Protein AF-A0A7V3WEP7-F1 (afdb_monomer)

Foldseek 3Di:
DDKDWDADQFQRFGFWIDDPNRTFFDGTDCQKAWPKPPDHDDDSVQKGWDDWDDDPQKTWTWIDHVQKIKIWIWGDDPQKIKIWIKIWGADQDKMKTQKMKGKHHFTDPDQDQQKFKWQVLAVPTDTHTNVNFDAFDKDKRDDFPLPLQLKMKIDDQVQQKMKMKGFQDPADDKIWIWGTHNRGIMTMIMGGDTDMHHRGRMDINGMMMIGMFHHHPVSVVVVSVVVSVVSVSDPPPPPPPVCVPPPPPPPDPPD

Mean predicted aligned error: 6.9 Å

Radius of gyration: 18.25 Å; Cα contacts (8 Å, |Δi|>4): 627; chains: 1; bounding box: 40×48×46 Å

Solvent-accessible surface area (backbone atoms only — not comparable to full-atom values): 13627 Å² total; per-residue (Å²): 97,59,67,47,82,37,58,40,89,64,35,47,44,57,33,36,38,31,47,71,88,39,66,33,30,79,36,62,49,61,40,63,48,47,51,37,35,89,62,68,56,76,57,69,86,58,33,33,43,73,46,78,50,77,57,94,54,34,39,38,37,31,30,38,38,90,47,39,36,38,38,40,39,36,40,52,54,66,48,31,38,42,36,35,40,38,42,33,35,60,36,87,67,64,37,34,36,56,23,40,35,41,36,44,31,28,34,25,79,64,93,53,46,78,22,29,34,41,42,77,60,25,82,78,72,61,81,48,37,55,72,69,57,50,62,78,42,69,49,60,52,66,73,81,54,77,61,72,58,57,35,30,36,37,41,19,76,89,74,24,33,30,45,38,36,33,50,36,79,85,64,91,34,56,43,39,26,42,34,28,34,89,79,32,34,23,50,34,43,33,33,62,44,87,44,76,34,42,56,72,27,70,45,75,80,42,38,43,37,35,40,52,45,79,39,49,70,71,52,47,56,64,46,48,57,60,50,38,65,71,28,62,62,63,80,62,94,80,57,56,70,86,49,75,81,51,76,78,70,76,86,58,99,76,126

pLDDT: mean 85.29, std 17.16, range [28.02, 98.31]

Sequence (255 aa):
MNITLHFNPQTGAWNGLTAGGYPLAVAPTGEVWANASPQAFPQSNEWRLLSVERRGNITRVTRQAGNWWTQQTFAVDGSRIRRDVLLRWNGNEPVRIAGVLLRTPVLRVSDNPEDYYLIPGEFPIVRHRFGRLKAGRVLQETGWTRGEYGIALVHSPQRKLSVVAGYVFRMDQARVGVEEAQNGVVLRHGFETLLKLQKGGEVTVGTQVIEIISGDEERLCDALARFSDTLDNGPPADLPERLKGGSLYELHPWG

Nearest PDB structures (foldseek):
  9ay8-assembly3_C  TM=7.280E-01  e=1.724E-09  Flavonifractor plautii
  9ayu-assembly5_E  TM=7.283E-01  e=9.756E-09  Flavonifractor plautii
  5nok-assembly1_A  TM=5.314E-01  e=1.463E-05  Bacteroides cellulosilyticus DSM 14838
  5nok-assembly2_B  TM=4.948E-01  e=3.480E-05  Bacteroides cellulosilyticus DSM 14838
  4bum-assembly1_X-2  TM=2.111E-01  e=8.490E+00  Danio rerio

Structure (mmCIF, N/CA/C/O backbone):
data_AF-A0A7V3WEP7-F1
#
_entry.id   AF-A0A7V3WEP7-F1
#
loop_
_atom_site.group_PDB
_atom_site.id
_atom_site.type_symbol
_atom_site.label_atom_id
_atom_site.label_alt_id
_atom_site.label_comp_id
_atom_site.label_asym_id
_atom_site.label_entity_id
_atom_site.label_seq_id
_atom_site.pdbx_PDB_ins_code
_atom_site.Cartn_x
_atom_site.Cartn_y
_atom_site.Cartn_z
_atom_site.occupancy
_atom_site.B_iso_or_equiv
_atom_site.auth_seq_id
_atom_site.auth_comp_id
_atom_site.auth_asym_id
_atom_site.auth_atom_id
_atom_site.pdbx_PDB_model_num
ATOM 1 N N . MET A 1 1 ? -18.821 -4.578 4.222 1.00 83.19 1 MET A N 1
ATOM 2 C CA . MET A 1 1 ? -18.356 -3.189 4.435 1.00 83.19 1 MET A CA 1
ATOM 3 C C . MET A 1 1 ? -17.887 -2.645 3.098 1.00 83.19 1 MET A C 1
ATOM 5 O O . MET A 1 1 ? -17.178 -3.360 2.410 1.00 83.19 1 MET A O 1
ATOM 9 N N . ASN A 1 2 ? -18.293 -1.432 2.718 1.00 88.44 2 ASN A N 1
ATOM 10 C CA . ASN A 1 2 ? -17.918 -0.863 1.420 1.00 88.44 2 ASN A CA 1
ATOM 11 C C . ASN A 1 2 ? -16.553 -0.182 1.506 1.00 88.44 2 ASN A C 1
ATOM 13 O O . ASN A 1 2 ? -16.337 0.619 2.418 1.00 88.44 2 ASN A O 1
ATOM 17 N N . ILE A 1 3 ? -15.675 -0.485 0.550 1.00 94.75 3 ILE A N 1
ATOM 18 C CA . ILE A 1 3 ? -14.351 0.119 0.393 1.00 94.75 3 ILE A CA 1
ATOM 19 C C . ILE A 1 3 ? -14.350 1.028 -0.832 1.00 94.75 3 ILE A C 1
ATOM 21 O O . ILE A 1 3 ? -14.899 0.694 -1.880 1.00 94.75 3 ILE A O 1
ATOM 25 N N . THR A 1 4 ? -13.700 2.179 -0.719 1.00 94.81 4 THR A N 1
ATOM 26 C CA . THR A 1 4 ? -13.459 3.090 -1.837 1.00 94.81 4 THR A CA 1
ATOM 27 C C . THR A 1 4 ? -12.006 3.539 -1.827 1.00 94.81 4 THR A C 1
ATOM 29 O O . THR A 1 4 ? -11.490 3.989 -0.805 1.00 94.81 4 THR A O 1
ATOM 32 N N . LEU A 1 5 ? -11.349 3.402 -2.979 1.00 95.81 5 LEU A N 1
ATOM 33 C CA . LEU A 1 5 ? -9.975 3.839 -3.208 1.00 95.81 5 LEU A CA 1
ATOM 34 C C . LEU A 1 5 ? -9.984 5.162 -3.968 1.00 95.81 5 LEU A C 1
ATOM 36 O O . LEU A 1 5 ? -10.705 5.308 -4.959 1.00 95.81 5 LEU A O 1
ATOM 40 N N . HIS A 1 6 ? -9.151 6.099 -3.527 1.00 94.81 6 HIS A N 1
ATOM 41 C CA . HIS A 1 6 ? -9.003 7.407 -4.160 1.00 94.81 6 HIS A CA 1
ATOM 42 C C . HIS A 1 6 ? -7.616 7.541 -4.772 1.00 94.81 6 HIS A C 1
ATOM 44 O O . HIS A 1 6 ? -6.621 7.100 -4.192 1.00 94.81 6 HIS A O 1
ATOM 50 N N . PHE A 1 7 ? -7.570 8.148 -5.954 1.00 94.81 7 PHE A N 1
ATOM 51 C CA . PHE A 1 7 ? -6.345 8.342 -6.713 1.00 94.81 7 PHE A CA 1
ATOM 52 C C . PHE A 1 7 ? -6.199 9.810 -7.077 1.00 94.81 7 PHE A C 1
ATOM 54 O O . PHE A 1 7 ? -7.174 10.467 -7.449 1.00 94.81 7 PHE A O 1
ATOM 61 N N . ASN A 1 8 ? -4.975 10.320 -6.997 1.00 93.62 8 ASN A N 1
ATOM 62 C CA . ASN A 1 8 ? -4.661 11.663 -7.448 1.00 93.62 8 ASN A CA 1
ATOM 63 C C . ASN A 1 8 ? -4.946 11.778 -8.965 1.00 93.62 8 ASN A C 1
ATOM 65 O O . ASN A 1 8 ? -4.428 10.964 -9.733 1.00 93.62 8 ASN A O 1
ATOM 69 N N . PRO A 1 9 ? -5.737 12.764 -9.423 1.00 93.62 9 PRO A N 1
ATOM 70 C CA . PRO A 1 9 ? -6.144 12.849 -10.825 1.00 93.62 9 PRO A CA 1
ATOM 71 C C . PRO A 1 9 ? -5.023 13.298 -11.776 1.00 93.62 9 PRO A C 1
ATOM 73 O O . PRO A 1 9 ? -5.162 13.135 -12.983 1.00 93.62 9 PRO A O 1
ATOM 76 N N . GLN A 1 10 ? -3.917 13.849 -11.268 1.00 93.38 10 GLN A N 1
ATOM 77 C CA . GLN A 1 10 ? -2.769 14.267 -12.076 1.00 93.38 10 GLN A CA 1
ATOM 78 C C . GLN A 1 10 ? -1.689 13.182 -12.158 1.00 93.38 10 GLN A C 1
ATOM 80 O O . GLN A 1 10 ? -1.168 12.895 -13.235 1.00 93.38 10 GLN A O 1
ATOM 85 N N . THR A 1 11 ? -1.348 12.575 -11.023 1.00 94.12 11 THR A N 1
ATOM 86 C CA . THR A 1 11 ? -0.235 11.623 -10.909 1.00 94.12 11 THR A CA 1
ATOM 87 C C . THR A 1 11 ? -0.698 10.174 -10.914 1.00 94.12 11 THR A C 1
ATOM 89 O O . THR A 1 11 ? 0.089 9.287 -11.215 1.00 94.12 11 THR A O 1
ATOM 92 N N . GLY A 1 12 ? -1.962 9.902 -10.578 1.00 93.19 12 GLY A N 1
ATOM 93 C CA . GLY A 1 12 ? -2.483 8.549 -10.394 1.00 93.19 12 GLY A CA 1
ATOM 94 C C . GLY A 1 12 ? -2.056 7.901 -9.080 1.00 93.19 12 GLY A C 1
ATOM 95 O O . GLY A 1 12 ? -2.299 6.714 -8.893 1.00 93.19 12 GLY A O 1
ATOM 96 N N . ALA A 1 13 ? -1.398 8.641 -8.183 1.00 93.25 13 ALA A N 1
ATOM 97 C CA . ALA A 1 13 ? -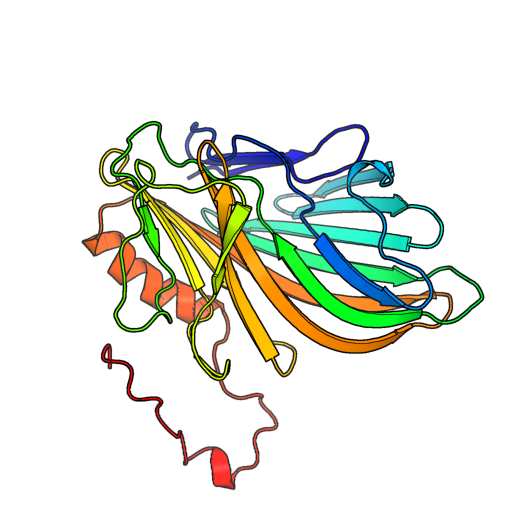0.989 8.117 -6.885 1.00 93.25 13 ALA A CA 1
ATOM 98 C C . ALA A 1 13 ? -2.203 7.675 -6.056 1.00 93.25 13 ALA A C 1
ATOM 100 O O . ALA A 1 13 ? -3.181 8.418 -5.952 1.00 93.25 13 ALA A O 1
ATOM 101 N N . TRP A 1 14 ? -2.135 6.494 -5.448 1.00 94.19 14 TRP A N 1
ATOM 102 C CA . TRP A 1 14 ? -3.099 6.045 -4.452 1.00 94.19 14 TRP A CA 1
ATOM 103 C C . TRP A 1 14 ? -2.966 6.923 -3.206 1.00 94.19 14 TRP A C 1
ATOM 105 O O . TRP A 1 14 ? -1.974 6.865 -2.483 1.00 94.19 14 TRP A O 1
ATOM 115 N N . ASN A 1 15 ? -3.960 7.778 -2.965 1.00 90.75 15 ASN A N 1
ATOM 116 C CA . ASN A 1 15 ? -3.886 8.813 -1.932 1.00 90.75 15 ASN A CA 1
ATOM 117 C C . ASN A 1 15 ? -5.024 8.758 -0.911 1.00 90.75 15 ASN A C 1
ATOM 119 O O . ASN A 1 15 ? -5.000 9.524 0.049 1.00 90.75 15 ASN A O 1
ATOM 123 N N . GLY A 1 16 ? -5.997 7.863 -1.089 1.00 92.12 16 GLY A N 1
ATOM 124 C CA . GLY A 1 16 ? -7.105 7.735 -0.156 1.00 92.12 16 GLY A CA 1
ATOM 125 C C . GLY A 1 16 ? -7.683 6.329 -0.073 1.00 92.12 16 GLY A C 1
ATOM 126 O O . GLY A 1 16 ? -7.687 5.561 -1.036 1.00 92.12 16 GLY A O 1
ATOM 127 N N . LEU A 1 17 ? -8.210 6.019 1.104 1.00 95.38 17 LEU A N 1
ATOM 128 C CA . LEU A 1 17 ? -8.926 4.799 1.435 1.00 95.38 17 LEU A CA 1
ATOM 129 C C . LEU A 1 17 ? -10.099 5.195 2.328 1.00 95.38 17 LEU A C 1
ATOM 131 O O . LEU A 1 17 ? -9.893 5.799 3.379 1.00 95.38 17 LEU A O 1
ATOM 135 N N . THR A 1 18 ? -11.312 4.856 1.914 1.00 94.94 18 THR A N 1
ATOM 136 C CA . THR A 1 18 ? -12.521 4.987 2.729 1.00 94.94 18 THR A CA 1
ATOM 137 C C . THR A 1 18 ? -13.097 3.599 2.954 1.00 94.94 18 THR A C 1
ATOM 139 O O . THR A 1 18 ? -13.230 2.841 1.995 1.00 94.94 18 THR A O 1
ATOM 142 N N . ALA A 1 19 ? -13.459 3.263 4.190 1.00 93.12 19 ALA A N 1
ATOM 143 C CA . ALA A 1 19 ? -14.134 2.007 4.501 1.00 93.12 19 ALA A CA 1
ATOM 144 C C . ALA A 1 19 ? -15.277 2.242 5.491 1.00 93.12 19 ALA A C 1
ATOM 146 O O . ALA A 1 19 ? -15.101 2.930 6.494 1.00 93.12 19 ALA A O 1
ATOM 147 N N . GLY A 1 20 ? -16.468 1.716 5.189 1.00 86.88 20 GLY A N 1
ATOM 148 C CA . GLY A 1 20 ? -17.639 1.873 6.065 1.00 86.88 20 GLY A CA 1
ATOM 149 C C . GLY A 1 20 ? -18.049 3.333 6.309 1.00 86.88 20 GLY A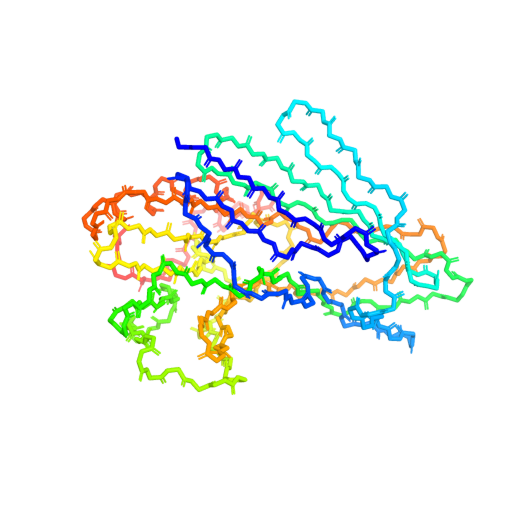 C 1
ATOM 150 O O . GLY A 1 20 ? -18.599 3.638 7.357 1.00 86.88 20 GLY A O 1
ATOM 151 N N . GLY A 1 21 ? -17.749 4.237 5.367 1.00 86.94 21 GLY A N 1
ATOM 152 C CA . GLY A 1 21 ? -17.996 5.680 5.499 1.00 86.94 21 GLY A CA 1
ATOM 153 C C . GLY A 1 21 ? -16.873 6.471 6.181 1.00 86.94 21 GLY A C 1
ATOM 154 O O . GLY A 1 21 ? -16.931 7.696 6.201 1.00 86.94 21 GLY A O 1
ATOM 155 N N . TYR A 1 22 ? -15.825 5.810 6.681 1.00 88.38 22 TYR A N 1
ATOM 156 C CA . TYR A 1 22 ? -14.711 6.470 7.362 1.00 88.38 22 TYR A CA 1
ATOM 157 C C . TYR A 1 22 ? -13.511 6.664 6.432 1.00 88.38 22 TYR A C 1
ATOM 159 O O . TYR A 1 22 ? -13.059 5.684 5.831 1.00 88.38 22 TYR A O 1
ATOM 167 N N . PRO A 1 23 ? -12.948 7.882 6.314 1.00 93.19 23 PRO A N 1
ATOM 168 C CA . PRO A 1 23 ? -11.644 8.064 5.693 1.00 93.19 23 PRO A CA 1
ATOM 169 C C . PRO A 1 23 ? -10.576 7.451 6.606 1.00 93.19 23 PRO A C 1
ATOM 171 O O . PRO A 1 23 ? -10.436 7.846 7.760 1.00 93.19 23 PRO A O 1
ATOM 174 N N . LEU A 1 24 ? -9.852 6.462 6.086 1.00 94.25 24 LEU A N 1
ATOM 175 C CA . LEU A 1 24 ? -8.782 5.752 6.788 1.00 94.25 24 LEU A CA 1
ATOM 176 C C . LEU A 1 24 ? -7.390 6.190 6.336 1.00 94.25 24 LEU A C 1
ATOM 178 O O . LEU A 1 24 ? -6.409 5.796 6.952 1.00 94.25 24 LEU A O 1
ATOM 182 N N . ALA A 1 25 ? -7.285 6.974 5.262 1.00 93.38 25 ALA A N 1
ATOM 183 C CA . ALA A 1 25 ? -6.029 7.526 4.769 1.00 93.38 25 ALA A CA 1
ATOM 184 C C . ALA A 1 25 ? -6.052 9.055 4.828 1.00 93.38 25 ALA A C 1
ATOM 186 O O . ALA A 1 25 ? -7.027 9.673 4.400 1.00 93.38 25 ALA A O 1
ATOM 187 N N . VAL A 1 26 ? -4.972 9.649 5.337 1.00 91.06 26 VAL A N 1
ATOM 188 C CA . VAL A 1 26 ? -4.881 11.094 5.620 1.00 91.06 26 VAL A CA 1
ATOM 189 C C . VAL A 1 26 ? -3.812 11.822 4.812 1.00 91.06 26 VAL A C 1
ATOM 191 O O . VAL A 1 26 ? -3.829 13.047 4.753 1.00 91.06 26 VAL A O 1
ATOM 194 N N . ALA A 1 27 ? -2.889 11.097 4.176 1.00 90.31 27 ALA A N 1
ATOM 195 C CA . ALA A 1 27 ? -1.889 11.684 3.290 1.00 90.31 27 ALA A CA 1
ATOM 196 C C . ALA A 1 27 ? -1.383 10.667 2.249 1.00 90.31 27 ALA A C 1
ATOM 198 O O . ALA A 1 27 ? -1.311 9.468 2.548 1.00 90.31 27 ALA A O 1
ATOM 199 N N . PRO A 1 28 ? -1.003 11.124 1.040 1.00 90.25 28 PRO A N 1
ATOM 200 C CA . PRO A 1 28 ? -0.361 10.277 0.038 1.00 90.25 28 PRO A CA 1
ATOM 201 C C . PRO A 1 28 ? 1.064 9.885 0.447 1.00 90.25 28 PRO A C 1
ATOM 203 O O . PRO A 1 28 ? 1.683 10.508 1.308 1.00 90.25 28 PRO A O 1
ATOM 206 N N . THR A 1 29 ? 1.611 8.876 -0.229 1.00 89.94 29 THR A N 1
ATOM 207 C CA . THR A 1 29 ? 3.014 8.456 -0.108 1.00 89.94 29 THR A CA 1
ATOM 208 C C . THR A 1 29 ? 3.597 8.162 -1.495 1.00 89.94 29 THR A C 1
ATOM 210 O O . THR A 1 29 ? 2.884 8.181 -2.497 1.00 89.94 29 THR A O 1
ATOM 213 N N . GLY A 1 30 ? 4.901 7.881 -1.582 1.00 89.44 30 GLY A N 1
ATOM 214 C CA . GLY A 1 30 ? 5.449 7.141 -2.722 1.00 89.44 30 GLY A CA 1
ATOM 215 C C . GLY A 1 30 ? 5.050 5.673 -2.615 1.00 89.44 30 GLY A C 1
ATOM 216 O O . GLY A 1 30 ? 5.805 4.869 -2.079 1.00 89.44 30 GLY A O 1
ATOM 217 N N . GLU A 1 31 ? 3.841 5.332 -3.064 1.00 90.94 31 GLU A N 1
ATOM 218 C CA . GLU A 1 31 ? 3.239 4.000 -2.867 1.00 90.94 31 GLU A CA 1
ATOM 219 C C . GLU A 1 31 ? 4.042 2.836 -3.469 1.00 90.94 31 GLU A C 1
ATOM 221 O O . GLU A 1 31 ? 3.867 1.685 -3.059 1.00 90.94 31 GLU A O 1
ATOM 226 N N . VAL A 1 32 ? 4.906 3.136 -4.439 1.00 92.81 32 VAL A N 1
ATOM 227 C CA . VAL A 1 32 ? 5.846 2.215 -5.071 1.00 92.81 32 VAL A CA 1
ATOM 228 C C . VAL A 1 32 ? 7.184 2.930 -5.188 1.00 92.81 32 VAL A C 1
ATOM 230 O O . VAL A 1 32 ? 7.244 4.048 -5.698 1.00 92.81 32 VAL A O 1
ATOM 233 N N . TRP A 1 33 ? 8.251 2.274 -4.754 1.00 93.75 33 TRP A N 1
ATOM 234 C CA . TRP A 1 33 ? 9.624 2.726 -4.953 1.00 93.75 33 TRP A CA 1
ATOM 235 C C . TRP A 1 33 ? 10.495 1.545 -5.361 1.00 93.75 33 TRP A C 1
ATOM 237 O O . TRP A 1 33 ? 10.304 0.455 -4.834 1.00 93.75 33 TRP A O 1
ATOM 247 N N . ALA A 1 34 ? 11.455 1.740 -6.261 1.00 92.25 34 ALA A N 1
ATOM 248 C CA . ALA A 1 34 ? 12.423 0.708 -6.615 1.00 92.25 34 ALA A CA 1
ATOM 249 C C . ALA A 1 34 ? 13.857 1.196 -6.386 1.00 92.25 34 ALA A C 1
ATOM 251 O O . ALA A 1 34 ? 14.200 2.329 -6.724 1.00 92.25 34 ALA A O 1
ATOM 252 N N . ASN A 1 35 ? 14.709 0.314 -5.866 1.00 92.81 35 ASN A N 1
ATOM 253 C CA . ASN A 1 35 ? 16.149 0.523 -5.835 1.00 92.81 35 ASN A CA 1
ATOM 254 C C . ASN A 1 35 ? 16.711 0.228 -7.229 1.00 92.81 35 ASN A C 1
ATOM 256 O O . ASN A 1 35 ? 17.047 -0.918 -7.534 1.00 92.81 35 ASN A O 1
ATOM 260 N N . ALA A 1 36 ? 16.731 1.242 -8.093 1.00 93.88 36 ALA A N 1
ATOM 261 C CA . ALA A 1 36 ? 17.117 1.101 -9.489 1.00 93.88 36 ALA A CA 1
ATOM 262 C C . ALA A 1 36 ? 18.449 1.793 -9.814 1.00 93.88 36 ALA A C 1
ATOM 264 O O . ALA A 1 36 ? 18.748 2.867 -9.292 1.00 93.88 36 ALA A O 1
ATOM 265 N N . SER A 1 37 ? 19.244 1.179 -10.694 1.00 93.75 37 SER A N 1
ATOM 266 C CA . SER A 1 37 ? 20.517 1.731 -11.178 1.00 93.75 37 SER A CA 1
ATOM 267 C C . SER A 1 37 ? 20.832 1.293 -12.619 1.00 93.75 37 SER A C 1
ATOM 269 O O . SER A 1 37 ? 20.428 0.201 -13.020 1.00 93.75 37 SER A O 1
ATOM 271 N N . PRO A 1 38 ? 21.572 2.092 -13.413 1.00 94.31 38 PRO A N 1
ATOM 272 C CA . PRO A 1 38 ? 22.112 3.412 -13.071 1.00 94.31 38 PRO A CA 1
ATOM 273 C C . PRO A 1 38 ? 21.063 4.534 -13.118 1.00 94.31 38 PRO A C 1
ATOM 275 O O . PRO A 1 38 ? 21.290 5.599 -12.554 1.00 94.31 38 PRO A O 1
ATOM 278 N N . GLN A 1 39 ? 19.906 4.306 -13.742 1.00 93.44 39 GLN A N 1
ATOM 279 C CA . GLN A 1 39 ? 18.797 5.257 -13.729 1.00 93.44 39 GLN A CA 1
ATOM 280 C C . GLN A 1 39 ? 17.968 5.087 -12.457 1.00 93.44 39 GLN A C 1
ATOM 282 O O . GLN A 1 39 ? 17.403 4.020 -12.212 1.00 93.44 39 GLN A O 1
ATOM 287 N N . ALA A 1 40 ? 17.886 6.159 -11.670 1.00 94.31 40 ALA A N 1
ATOM 288 C CA . ALA A 1 40 ? 17.092 6.193 -10.453 1.00 94.31 40 ALA A CA 1
ATOM 289 C C . ALA A 1 40 ? 15.600 5.973 -10.746 1.00 94.31 40 ALA A C 1
ATOM 291 O O . ALA A 1 40 ? 15.091 6.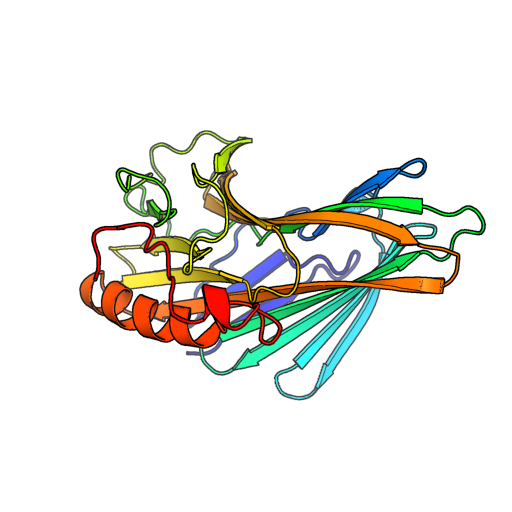292 -11.828 1.00 94.31 40 ALA A O 1
ATOM 292 N N . PHE A 1 41 ? 14.893 5.432 -9.756 1.00 96.19 41 PHE A N 1
ATOM 293 C CA . PHE A 1 41 ? 13.443 5.358 -9.816 1.00 96.19 41 PHE A CA 1
ATOM 294 C C . PHE A 1 41 ? 12.838 6.756 -9.580 1.00 96.19 41 PHE A C 1
ATOM 296 O O . PHE A 1 41 ? 13.327 7.466 -8.696 1.00 96.19 41 PHE A O 1
ATOM 303 N N . PRO A 1 42 ? 11.800 7.165 -10.332 1.00 96.06 42 PRO A N 1
ATOM 304 C CA . PRO A 1 42 ? 11.266 8.521 -10.262 1.00 96.06 42 PRO A CA 1
ATOM 305 C C . PRO A 1 42 ? 10.605 8.817 -8.915 1.00 96.06 42 PRO A C 1
ATOM 307 O O . PRO A 1 42 ? 9.922 7.962 -8.340 1.00 96.06 42 PRO A O 1
ATOM 310 N N . GLN A 1 43 ? 10.764 10.050 -8.442 1.00 92.44 43 GLN A N 1
ATOM 311 C CA . GLN A 1 43 ? 10.073 10.578 -7.270 1.00 92.44 43 GLN A CA 1
ATOM 312 C C . GLN A 1 43 ? 8.564 10.678 -7.520 1.00 92.44 43 GLN A C 1
ATOM 314 O O . GLN A 1 43 ? 8.095 10.761 -8.656 1.00 92.44 43 GLN A O 1
ATOM 319 N N . SER A 1 44 ? 7.771 10.705 -6.445 1.00 87.50 44 SER A N 1
ATOM 320 C CA . SER A 1 44 ? 6.301 10.667 -6.526 1.00 87.50 44 SER A CA 1
ATOM 321 C C . SER A 1 44 ? 5.683 11.771 -7.393 1.00 87.50 44 SER A C 1
ATOM 323 O O . SER A 1 44 ? 4.639 11.553 -8.004 1.00 87.50 44 SER A O 1
ATOM 325 N N . ASN A 1 45 ? 6.306 12.950 -7.451 1.00 89.12 45 ASN A N 1
ATOM 326 C CA . ASN A 1 45 ? 5.841 14.107 -8.220 1.00 89.12 45 ASN A CA 1
ATOM 327 C C . ASN A 1 45 ? 6.238 14.074 -9.707 1.00 89.12 45 ASN A C 1
ATOM 329 O O . ASN A 1 45 ? 5.731 14.885 -10.476 1.00 89.12 45 ASN A O 1
ATOM 333 N N . GLU A 1 46 ? 7.114 13.158 -10.121 1.00 95.31 46 GLU A N 1
ATOM 334 C CA . GLU A 1 46 ? 7.529 13.001 -11.522 1.00 95.31 46 GLU A CA 1
ATOM 335 C C . GLU A 1 46 ? 6.560 12.117 -12.322 1.00 95.31 46 GLU A C 1
ATOM 337 O O . GLU A 1 46 ? 6.575 12.110 -13.555 1.00 95.31 46 GLU A O 1
ATOM 342 N N . TRP A 1 47 ? 5.701 11.365 -11.629 1.00 96.75 47 TRP A N 1
ATOM 343 C CA . TRP A 1 47 ? 4.717 10.484 -12.245 1.00 96.75 47 TRP A CA 1
ATOM 344 C C . TRP A 1 47 ? 3.537 11.252 -12.821 1.00 96.75 47 TRP A C 1
ATOM 346 O O . TRP A 1 47 ? 2.890 12.052 -12.147 1.00 96.75 47 TR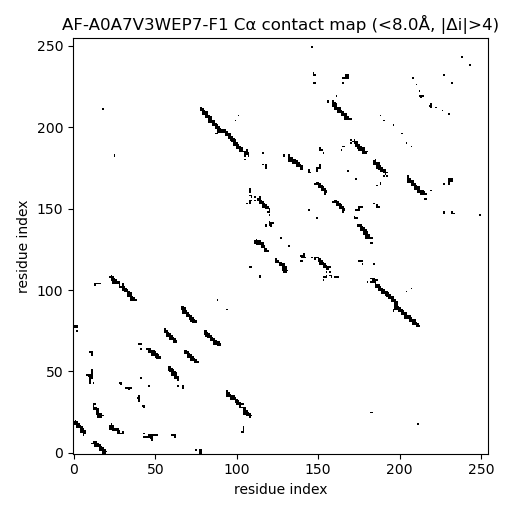P A O 1
ATOM 356 N N . ARG A 1 48 ? 3.192 10.911 -14.061 1.00 97.81 48 ARG A N 1
ATOM 357 C CA . ARG A 1 48 ? 1.982 11.360 -14.741 1.00 97.81 48 ARG A CA 1
ATOM 358 C C . ARG A 1 48 ? 0.997 10.207 -14.877 1.00 97.81 48 ARG A C 1
ATOM 360 O O . ARG A 1 48 ? 1.367 9.112 -15.309 1.00 97.81 48 ARG A O 1
ATOM 367 N N . LEU A 1 49 ? -0.268 10.478 -14.573 1.00 97.88 49 LEU A N 1
ATOM 368 C CA . LEU A 1 49 ? -1.366 9.563 -14.850 1.00 97.88 49 LEU A CA 1
ATOM 369 C C . LEU A 1 49 ? -1.562 9.409 -16.364 1.00 97.88 49 LEU A C 1
ATOM 371 O O . LEU A 1 49 ? -1.690 10.399 -17.085 1.00 97.88 49 LEU A O 1
ATOM 375 N N . LEU A 1 50 ? -1.627 8.163 -16.831 1.00 98.19 50 LEU A N 1
ATOM 376 C CA . LEU A 1 50 ? -2.016 7.827 -18.201 1.00 98.19 50 LEU A CA 1
ATOM 377 C C . LEU A 1 50 ? -3.477 7.374 -18.271 1.00 98.19 50 LEU A C 1
ATOM 379 O O . LEU A 1 50 ? -4.219 7.849 -19.125 1.00 98.19 50 LEU A O 1
ATOM 383 N N . SER A 1 51 ? -3.901 6.475 -17.376 1.00 98.06 51 SER A N 1
ATOM 384 C CA . SER A 1 51 ? -5.287 5.997 -17.335 1.00 98.06 51 SER A CA 1
ATOM 385 C C . SER A 1 51 ? -5.705 5.481 -15.959 1.00 98.06 51 SER A C 1
ATOM 387 O O . SER A 1 51 ? -4.892 4.957 -15.194 1.00 98.06 51 SER A O 1
ATOM 389 N N . VAL A 1 52 ? -7.004 5.613 -15.668 1.00 97.81 52 VAL A N 1
ATOM 390 C CA . VAL A 1 52 ? -7.699 4.90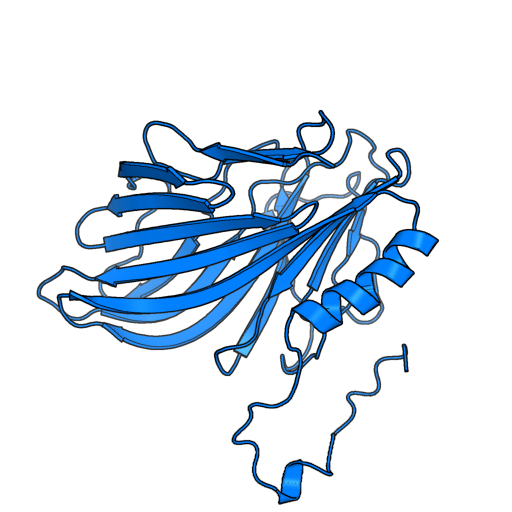0 -14.589 1.00 97.81 52 VAL A CA 1
ATOM 391 C C . VAL A 1 52 ? -8.853 4.133 -15.214 1.00 97.81 52 VAL A C 1
ATOM 393 O O . VAL A 1 52 ? -9.843 4.725 -15.641 1.00 97.81 52 VAL A O 1
ATOM 396 N N . GLU A 1 53 ? -8.738 2.815 -15.265 1.00 97.81 53 GLU A N 1
ATOM 397 C CA . GLU A 1 53 ? -9.772 1.938 -15.804 1.00 97.81 53 GLU A CA 1
ATOM 398 C C . GLU A 1 53 ? -10.487 1.235 -14.657 1.00 97.81 53 GLU A C 1
ATOM 400 O O . GLU A 1 53 ? -9.852 0.583 -13.829 1.00 97.81 53 GLU A O 1
ATOM 405 N N . ARG A 1 54 ? -11.816 1.346 -14.614 1.00 96.94 54 ARG A N 1
ATOM 406 C CA . ARG A 1 54 ? -12.653 0.688 -13.606 1.00 96.94 54 ARG A CA 1
ATOM 407 C C . ARG A 1 54 ? -13.562 -0.324 -14.288 1.00 96.94 54 ARG A C 1
ATOM 409 O O . ARG A 1 54 ? -14.302 0.036 -15.200 1.00 96.94 54 ARG A O 1
ATOM 416 N N . ARG A 1 55 ? -13.499 -1.585 -13.860 1.00 96.31 55 ARG A N 1
ATOM 417 C CA . ARG A 1 55 ? -14.364 -2.670 -14.343 1.00 96.31 55 ARG A CA 1
ATOM 418 C C . ARG A 1 55 ? -14.799 -3.527 -13.163 1.00 96.31 55 ARG A C 1
ATOM 420 O O . ARG A 1 55 ? -13.979 -4.234 -12.583 1.00 96.31 55 ARG A O 1
ATOM 427 N N . GLY A 1 56 ? -16.083 -3.455 -12.816 1.00 94.31 56 GLY A N 1
ATOM 428 C CA . GLY A 1 56 ? -16.612 -4.124 -11.629 1.00 94.31 56 GLY A CA 1
ATOM 429 C C . GLY A 1 56 ? -15.844 -3.695 -10.380 1.00 94.31 56 GLY A C 1
ATOM 430 O O . GLY A 1 56 ? -15.746 -2.507 -10.081 1.00 94.31 56 GLY A O 1
ATOM 431 N N . ASN A 1 57 ? -15.257 -4.665 -9.689 1.00 95.62 57 ASN A N 1
ATOM 432 C CA . ASN A 1 57 ? -14.474 -4.457 -8.479 1.00 95.62 57 ASN A CA 1
ATOM 433 C C . ASN A 1 57 ? -12.965 -4.246 -8.718 1.00 95.62 57 ASN A C 1
ATOM 435 O O . ASN A 1 57 ? -12.196 -4.150 -7.760 1.00 95.62 57 ASN A O 1
ATOM 439 N N . ILE A 1 58 ? -12.536 -4.178 -9.983 1.00 97.88 58 ILE A N 1
ATOM 440 C CA . ILE A 1 58 ? -11.139 -3.995 -10.373 1.00 97.88 58 ILE A CA 1
ATOM 441 C C . ILE A 1 58 ? -10.911 -2.556 -10.835 1.00 97.88 58 ILE A C 1
ATOM 443 O O . ILE A 1 58 ? -11.606 -2.046 -11.716 1.00 97.88 58 ILE A O 1
ATOM 447 N N . THR A 1 59 ? -9.886 -1.915 -10.278 1.00 98.31 59 THR A N 1
ATOM 448 C CA . THR A 1 59 ? -9.352 -0.633 -10.743 1.00 98.31 59 THR A CA 1
ATOM 449 C C . THR A 1 59 ? -7.910 -0.812 -11.200 1.00 98.31 59 THR A C 1
ATOM 451 O O . THR A 1 59 ? -7.075 -1.304 -10.448 1.00 98.31 59 THR A O 1
ATOM 454 N N . ARG A 1 60 ? -7.599 -0.392 -12.426 1.00 98.31 60 ARG A N 1
ATOM 455 C CA . ARG A 1 60 ? -6.238 -0.361 -12.971 1.00 98.31 60 ARG A CA 1
ATOM 456 C C . ARG A 1 60 ? -5.791 1.077 -13.121 1.00 98.31 60 ARG A C 1
ATOM 458 O O . ARG A 1 60 ? -6.495 1.874 -13.735 1.00 98.31 60 ARG A O 1
ATOM 465 N N . VAL A 1 61 ? -4.626 1.393 -12.573 1.00 97.94 61 VAL A N 1
ATOM 466 C CA . VAL A 1 61 ? -4.037 2.729 -12.634 1.00 97.94 61 VAL A CA 1
ATOM 467 C C . VAL A 1 61 ? -2.696 2.644 -13.329 1.00 97.94 61 VAL A C 1
ATOM 469 O O . VAL A 1 61 ? -1.780 1.981 -12.842 1.00 97.94 61 VAL A O 1
ATOM 472 N N . THR A 1 62 ? -2.593 3.329 -14.460 1.00 98.31 62 THR A N 1
ATOM 473 C CA . THR A 1 62 ? -1.412 3.319 -15.316 1.00 98.31 62 THR A CA 1
ATOM 474 C C . THR A 1 62 ? -0.724 4.670 -15.257 1.00 98.31 62 THR A C 1
ATOM 476 O O . THR A 1 62 ? -1.370 5.706 -15.434 1.00 98.31 62 THR A O 1
ATOM 479 N N . ARG A 1 63 ? 0.590 4.673 -15.031 1.00 97.62 63 ARG A N 1
ATOM 480 C CA . ARG A 1 63 ? 1.394 5.892 -14.897 1.00 97.62 63 ARG A CA 1
ATOM 481 C C . ARG A 1 63 ? 2.708 5.787 -15.653 1.00 97.62 63 ARG A C 1
ATOM 483 O O . ARG A 1 63 ? 3.208 4.689 -15.902 1.00 97.62 63 ARG A O 1
ATOM 490 N N . GLN A 1 64 ? 3.288 6.941 -15.955 1.00 98.06 64 GLN A N 1
ATOM 491 C CA . GLN A 1 64 ? 4.595 7.044 -16.592 1.00 98.06 64 GLN A CA 1
ATOM 492 C C . GLN A 1 64 ? 5.415 8.197 -16.010 1.00 98.06 64 GLN A C 1
ATOM 494 O O . GLN A 1 64 ? 4.869 9.253 -15.697 1.00 98.06 64 GLN A O 1
ATOM 499 N N . ALA A 1 65 ? 6.725 7.988 -15.906 1.00 97.81 65 ALA A N 1
ATOM 500 C CA . ALA A 1 65 ? 7.720 8.997 -15.562 1.00 97.81 65 ALA A CA 1
ATOM 501 C C . ALA A 1 65 ? 9.008 8.709 -16.349 1.00 97.81 65 ALA A C 1
ATOM 503 O O . ALA A 1 65 ? 9.698 7.715 -16.112 1.00 97.81 65 ALA A O 1
ATOM 504 N N . GLY A 1 66 ? 9.303 9.543 -17.350 1.00 96.56 66 GLY A N 1
ATOM 505 C CA . GLY A 1 66 ? 10.383 9.287 -18.303 1.00 96.56 66 GLY A CA 1
ATOM 506 C C . GLY A 1 66 ? 10.238 7.918 -18.983 1.00 96.56 66 GLY A C 1
ATOM 507 O O . GLY A 1 66 ? 9.215 7.620 -19.606 1.00 96.56 66 GLY A O 1
ATOM 508 N N . ASN A 1 67 ? 11.267 7.084 -18.834 1.00 97.88 67 ASN A N 1
ATOM 509 C CA . ASN A 1 67 ? 11.325 5.721 -19.372 1.00 97.88 67 ASN A CA 1
ATOM 510 C C . ASN A 1 67 ? 10.642 4.673 -18.480 1.00 97.88 67 ASN A C 1
ATOM 512 O O . ASN A 1 67 ? 10.515 3.519 -18.888 1.00 97.88 67 ASN A O 1
ATOM 516 N N . TRP A 1 68 ? 10.212 5.048 -17.276 1.00 97.94 68 TRP A N 1
ATOM 517 C CA . TRP A 1 68 ? 9.502 4.152 -16.379 1.00 97.94 68 TRP A CA 1
ATOM 518 C C . TRP A 1 68 ? 8.011 4.175 -16.651 1.00 97.94 68 TRP A C 1
ATOM 520 O O . TRP A 1 68 ? 7.389 5.233 -16.761 1.00 97.94 68 TRP A O 1
ATOM 530 N N . TRP A 1 69 ? 7.427 2.988 -16.688 1.00 97.81 69 TRP A N 1
ATOM 531 C CA . TRP A 1 69 ? 5.993 2.786 -16.743 1.00 97.81 69 TRP A CA 1
ATOM 532 C C . TRP A 1 69 ? 5.578 1.866 -15.597 1.00 97.81 69 TRP A C 1
ATOM 534 O O . TRP A 1 69 ? 6.295 0.926 -15.251 1.00 97.81 69 TRP A O 1
ATOM 544 N N . THR A 1 70 ? 4.425 2.135 -14.995 1.00 96.62 70 THR A N 1
ATOM 545 C CA . THR A 1 70 ? 3.863 1.277 -13.950 1.00 96.62 70 THR A CA 1
ATOM 546 C C . THR A 1 70 ? 2.366 1.116 -14.127 1.00 96.62 70 THR A C 1
ATOM 548 O O . THR A 1 70 ? 1.665 2.067 -14.482 1.00 96.62 70 THR A O 1
ATOM 551 N N . GLN A 1 71 ? 1.882 -0.083 -13.825 1.00 97.31 71 GLN A N 1
ATOM 552 C CA . GLN A 1 71 ? 0.469 -0.369 -13.667 1.00 97.31 71 GLN A CA 1
ATOM 553 C C . GLN A 1 71 ? 0.238 -0.987 -12.298 1.00 97.31 71 GLN A C 1
ATOM 555 O O . GLN A 1 71 ? 0.845 -1.997 -11.942 1.00 97.31 71 GLN A O 1
ATOM 560 N N . GLN A 1 72 ? -0.671 -0.379 -11.546 1.00 96.75 72 GLN A N 1
ATOM 561 C CA . GLN A 1 72 ? -1.188 -0.946 -10.311 1.00 96.75 72 GLN A CA 1
ATOM 562 C C . GLN A 1 72 ? -2.598 -1.459 -10.565 1.00 96.75 72 GLN A C 1
ATOM 564 O O . GLN A 1 72 ? -3.443 -0.728 -11.085 1.00 96.75 72 GLN A O 1
ATOM 569 N N . THR A 1 73 ? -2.849 -2.710 -10.203 1.00 97.50 73 THR A N 1
ATOM 570 C CA . THR A 1 73 ? -4.179 -3.314 -10.265 1.00 97.50 73 THR A CA 1
ATOM 571 C C . THR A 1 73 ? -4.684 -3.512 -8.849 1.00 97.50 73 THR A C 1
ATOM 573 O O . THR A 1 73 ? -4.030 -4.172 -8.052 1.00 97.50 73 THR A O 1
ATOM 576 N N . PHE A 1 74 ? -5.844 -2.943 -8.550 1.00 97.75 74 PHE A N 1
ATOM 577 C CA . PHE A 1 74 ? -6.541 -3.078 -7.281 1.00 97.75 74 PHE A CA 1
ATOM 578 C C . PHE A 1 74 ? -7.811 -3.886 -7.514 1.00 97.75 74 PHE A C 1
ATOM 580 O O . PHE A 1 74 ? -8.668 -3.447 -8.278 1.00 97.75 74 PHE A O 1
ATOM 587 N N . ALA A 1 75 ? -7.949 -5.034 -6.863 1.00 97.06 75 ALA A N 1
ATOM 588 C CA . ALA A 1 75 ? -9.193 -5.792 -6.813 1.00 97.06 75 ALA A CA 1
ATOM 589 C C . ALA A 1 75 ? -9.776 -5.690 -5.403 1.00 97.06 75 ALA A C 1
ATOM 591 O O . ALA A 1 75 ? -9.106 -6.034 -4.431 1.00 97.06 75 ALA A O 1
ATOM 592 N N . VAL A 1 76 ? -11.003 -5.187 -5.290 1.00 96.88 76 VAL A N 1
ATOM 593 C CA . VAL A 1 76 ? -11.701 -5.041 -4.009 1.00 96.88 76 VAL A CA 1
ATOM 594 C C . VAL A 1 76 ? -12.721 -6.164 -3.865 1.00 96.88 76 VAL A C 1
ATOM 596 O O . VAL A 1 76 ? -13.597 -6.306 -4.705 1.00 96.88 76 VAL A O 1
ATOM 599 N N . ASP A 1 77 ? -12.648 -6.962 -2.812 1.00 94.06 77 ASP A N 1
ATOM 600 C CA . ASP A 1 77 ? -13.639 -8.004 -2.536 1.00 94.06 77 ASP A CA 1
ATOM 601 C C . ASP A 1 77 ? -14.071 -7.930 -1.073 1.00 94.06 77 ASP A C 1
ATOM 603 O O . ASP A 1 77 ? -13.282 -8.169 -0.159 1.00 94.06 77 ASP A O 1
ATOM 607 N N . GLY A 1 78 ? -15.311 -7.494 -0.846 1.00 93.31 78 GLY A N 1
ATOM 608 C CA . GLY A 1 78 ? -15.817 -7.187 0.488 1.00 93.31 78 GLY A CA 1
ATOM 609 C C . GLY A 1 78 ? -14.928 -6.183 1.233 1.00 93.31 78 GLY A C 1
ATOM 610 O O . GLY A 1 78 ? -14.861 -5.007 0.878 1.00 93.31 78 GLY A O 1
ATOM 611 N N . SER A 1 79 ? -14.273 -6.651 2.296 1.00 94.06 79 SER A N 1
ATOM 612 C CA . SER A 1 79 ? -13.344 -5.884 3.135 1.00 94.06 79 SER A CA 1
ATOM 613 C C . SER A 1 79 ? -11.875 -5.976 2.703 1.00 94.06 79 SER A C 1
ATOM 615 O O . SER A 1 79 ? -11.009 -5.407 3.373 1.00 94.06 79 SER A O 1
ATOM 617 N N . ARG A 1 80 ? -11.579 -6.681 1.610 1.00 95.38 80 ARG A N 1
ATOM 618 C CA . ARG A 1 80 ? -10.220 -6.966 1.154 1.00 95.38 80 ARG A CA 1
ATOM 619 C C . ARG A 1 80 ? -9.872 -6.181 -0.103 1.00 95.38 80 ARG A C 1
ATOM 621 O O . ARG A 1 80 ? -10.696 -5.990 -0.991 1.00 95.38 80 ARG A O 1
ATOM 628 N N . ILE A 1 81 ? -8.622 -5.754 -0.186 1.00 96.12 81 ILE A N 1
ATOM 629 C CA . ILE A 1 81 ? -8.002 -5.103 -1.330 1.00 96.12 81 ILE A CA 1
ATOM 630 C C . ILE A 1 81 ? -6.785 -5.939 -1.698 1.00 96.12 81 ILE A C 1
ATOM 632 O O . ILE A 1 81 ? -5.861 -6.094 -0.905 1.00 96.12 81 ILE A O 1
ATOM 636 N N . ARG A 1 82 ? -6.763 -6.450 -2.920 1.00 94.88 82 ARG A N 1
ATOM 637 C CA . ARG A 1 82 ? -5.598 -7.102 -3.504 1.00 94.88 82 ARG A CA 1
ATOM 638 C C . ARG A 1 82 ? -4.941 -6.123 -4.471 1.00 94.88 82 ARG A C 1
ATOM 640 O O . ARG A 1 82 ? -5.611 -5.617 -5.369 1.00 94.88 82 ARG A O 1
ATOM 647 N N . ARG A 1 83 ? -3.665 -5.811 -4.250 1.00 94.19 83 ARG A N 1
ATOM 648 C CA . ARG A 1 83 ? -2.884 -4.842 -5.022 1.00 94.19 83 ARG A CA 1
ATOM 649 C C . ARG A 1 83 ? -1.697 -5.522 -5.688 1.00 94.19 83 ARG A C 1
ATOM 651 O O . ARG A 1 83 ? -0.753 -5.922 -5.011 1.00 94.19 83 ARG A O 1
ATOM 658 N N . ASP A 1 84 ? -1.709 -5.549 -7.010 1.00 92.62 84 ASP A N 1
ATOM 659 C CA . ASP A 1 84 ? -0.607 -6.031 -7.839 1.00 92.62 84 ASP A CA 1
ATOM 660 C C . ASP A 1 84 ? 0.105 -4.859 -8.513 1.00 92.62 84 ASP A C 1
ATOM 662 O O . ASP A 1 84 ? -0.542 -3.901 -8.948 1.00 92.62 84 ASP A O 1
ATOM 666 N N . VAL A 1 85 ? 1.433 -4.941 -8.621 1.00 92.00 85 VAL A N 1
ATOM 667 C CA . VAL A 1 85 ? 2.253 -3.908 -9.268 1.00 92.00 85 VAL A CA 1
ATOM 668 C C . VAL A 1 85 ? 3.117 -4.509 -10.366 1.00 92.00 85 VAL A C 1
ATOM 670 O O . VAL A 1 85 ? 3.931 -5.401 -10.121 1.00 92.00 85 VAL A O 1
ATOM 673 N N . LEU A 1 86 ? 2.957 -3.962 -11.569 1.00 93.00 86 LEU A N 1
ATOM 674 C CA . LEU A 1 86 ? 3.789 -4.219 -12.735 1.00 93.00 86 LEU A CA 1
ATOM 675 C C . LEU A 1 86 ? 4.665 -2.992 -12.995 1.00 93.00 86 LEU A C 1
ATOM 677 O O . LEU A 1 86 ? 4.165 -1.864 -13.073 1.00 93.00 86 LEU A O 1
ATOM 681 N N . LEU A 1 87 ? 5.969 -3.212 -13.119 1.00 93.62 87 LEU A N 1
ATOM 682 C CA . LEU A 1 87 ? 6.936 -2.203 -13.537 1.00 93.62 87 LEU A CA 1
ATOM 683 C C . LEU A 1 87 ? 7.464 -2.566 -14.918 1.00 93.62 87 LEU A C 1
ATOM 685 O O . LEU A 1 87 ? 7.782 -3.725 -15.166 1.00 93.62 87 LEU A O 1
ATOM 689 N N . ARG A 1 88 ? 7.600 -1.567 -15.788 1.00 96.00 88 ARG A N 1
ATOM 690 C CA . ARG A 1 88 ? 8.207 -1.712 -17.109 1.00 96.00 88 ARG A CA 1
ATOM 691 C C . ARG A 1 88 ? 9.254 -0.638 -17.341 1.00 96.00 88 ARG A C 1
ATOM 693 O O . ARG A 1 88 ? 9.030 0.537 -17.035 1.00 96.00 88 ARG A O 1
ATOM 700 N N . TRP A 1 89 ? 10.359 -1.042 -17.951 1.00 97.19 89 TRP A N 1
ATOM 701 C CA . TRP A 1 89 ? 11.412 -0.142 -18.395 1.00 97.19 89 TRP A CA 1
ATOM 702 C C . TRP A 1 89 ? 11.394 0.020 -19.917 1.00 97.19 89 TRP A C 1
ATOM 704 O O . TRP A 1 89 ? 11.527 -0.953 -20.647 1.00 97.19 89 TRP A O 1
ATOM 714 N N . ASN A 1 90 ? 11.258 1.251 -20.411 1.00 97.56 90 ASN A N 1
ATOM 715 C CA . ASN A 1 90 ? 11.207 1.566 -21.846 1.00 97.56 90 ASN A CA 1
ATOM 716 C C . ASN A 1 90 ? 12.477 2.254 -22.377 1.00 97.56 90 ASN A C 1
ATOM 718 O O . ASN A 1 90 ? 12.529 2.618 -23.555 1.00 97.56 90 ASN A O 1
ATOM 722 N N . GLY A 1 91 ? 13.492 2.453 -21.532 1.00 96.25 91 GLY A N 1
ATOM 723 C CA . GLY A 1 91 ? 14.752 3.072 -21.938 1.00 96.25 91 GLY A CA 1
ATOM 724 C C . GLY A 1 91 ? 15.613 2.126 -22.769 1.00 96.25 91 GLY A C 1
ATOM 725 O O . GLY A 1 91 ? 15.494 0.909 -22.664 1.00 96.25 91 GLY A O 1
ATOM 726 N N . ASN A 1 92 ? 16.481 2.691 -23.609 1.00 96.88 92 ASN A N 1
ATOM 727 C CA . ASN A 1 92 ? 17.353 1.897 -24.479 1.00 96.88 92 ASN A CA 1
ATOM 728 C C . ASN A 1 92 ? 18.486 1.206 -23.700 1.00 96.88 92 ASN A C 1
ATOM 730 O O . ASN A 1 92 ? 18.854 0.088 -24.040 1.00 96.88 92 ASN A O 1
ATOM 734 N N . GLU A 1 93 ? 18.996 1.848 -22.645 1.00 96.69 93 GLU A N 1
ATOM 735 C CA . GLU A 1 93 ? 20.016 1.263 -21.770 1.00 96.69 93 GLU A CA 1
ATOM 736 C C . GLU A 1 93 ? 19.372 0.389 -20.689 1.00 96.69 93 GLU A C 1
ATOM 738 O O . GLU A 1 93 ? 18.360 0.807 -20.127 1.00 96.69 93 GLU A O 1
ATOM 743 N N . PRO A 1 94 ? 19.922 -0.791 -20.354 1.00 93.56 94 PRO A N 1
ATOM 744 C CA . PRO A 1 94 ? 19.336 -1.664 -19.343 1.00 93.56 94 PRO A CA 1
ATOM 745 C C . PRO A 1 94 ? 19.374 -1.049 -17.940 1.00 93.56 94 PRO A C 1
ATOM 747 O O . PRO A 1 94 ? 20.366 -0.427 -17.559 1.00 93.56 94 PRO A O 1
ATOM 750 N N . VAL A 1 95 ? 18.358 -1.346 -17.126 1.00 94.75 95 VAL A N 1
ATOM 751 C CA . VAL A 1 95 ? 18.301 -0.949 -15.711 1.00 94.75 95 VAL A CA 1
ATOM 752 C C . VAL A 1 95 ? 18.309 -2.174 -14.802 1.00 94.75 95 VAL A C 1
ATOM 754 O O . VAL A 1 95 ? 17.721 -3.210 -15.115 1.00 94.75 95 VAL A O 1
ATOM 757 N N . ARG A 1 96 ? 19.003 -2.077 -13.670 1.00 92.50 96 ARG A N 1
ATOM 758 C CA . ARG A 1 96 ? 19.017 -3.085 -12.609 1.00 92.50 96 ARG A CA 1
ATOM 759 C C . ARG A 1 96 ? 18.080 -2.659 -11.494 1.00 92.50 96 ARG A C 1
ATOM 761 O O . ARG A 1 96 ? 18.130 -1.503 -11.089 1.00 92.50 96 ARG A O 1
ATOM 768 N N . ILE A 1 97 ? 17.286 -3.588 -10.979 1.00 89.25 97 ILE A N 1
ATOM 769 C CA . ILE A 1 97 ? 16.425 -3.398 -9.811 1.00 89.25 97 ILE A CA 1
ATOM 770 C C . ILE A 1 97 ? 16.937 -4.324 -8.710 1.00 89.25 97 ILE A C 1
ATOM 772 O O . ILE A 1 97 ? 16.924 -5.541 -8.885 1.00 89.25 97 ILE A O 1
ATOM 776 N N . ALA A 1 98 ? 17.406 -3.726 -7.613 1.00 86.38 98 ALA A N 1
ATOM 777 C CA . ALA A 1 98 ? 17.926 -4.414 -6.428 1.00 86.38 98 ALA A CA 1
ATOM 778 C C . ALA A 1 98 ? 16.860 -4.617 -5.329 1.00 86.38 98 ALA A C 1
ATOM 780 O O . ALA A 1 98 ? 17.091 -5.257 -4.306 1.00 86.38 98 ALA A O 1
ATOM 781 N N . GLY A 1 99 ? 15.681 -4.031 -5.518 1.00 85.44 99 GLY A N 1
ATOM 782 C CA . GLY A 1 99 ? 14.548 -4.229 -4.635 1.00 85.44 99 GLY A CA 1
ATOM 783 C C . GLY A 1 99 ? 13.412 -3.272 -4.939 1.00 85.44 99 GLY A C 1
ATOM 784 O O . GLY A 1 99 ? 13.599 -2.262 -5.620 1.00 85.44 99 GLY A O 1
ATOM 785 N N . VAL A 1 100 ? 12.227 -3.592 -4.436 1.00 88.31 100 VAL A N 1
ATOM 786 C CA . VAL A 1 100 ? 11.028 -2.768 -4.593 1.00 88.31 100 VAL A CA 1
ATOM 787 C C . VAL A 1 100 ? 10.317 -2.646 -3.258 1.00 88.31 100 VAL A C 1
ATOM 789 O O . VAL A 1 100 ? 10.304 -3.573 -2.466 1.00 88.31 100 VAL A O 1
ATOM 792 N N . LEU A 1 101 ? 9.728 -1.492 -2.994 1.00 90.81 101 LEU A N 1
ATOM 793 C CA . LEU A 1 101 ? 9.001 -1.184 -1.781 1.00 90.81 101 LEU A CA 1
ATOM 794 C C . LEU A 1 101 ? 7.576 -0.778 -2.139 1.00 90.81 101 LEU A C 1
ATOM 796 O O . LEU A 1 101 ? 7.358 0.166 -2.897 1.00 90.81 101 LEU A O 1
ATOM 800 N N . LEU A 1 102 ? 6.614 -1.478 -1.554 1.00 92.31 102 LEU A N 1
ATOM 801 C CA . LEU A 1 102 ? 5.193 -1.183 -1.621 1.00 92.31 102 LEU A CA 1
ATOM 802 C C . LEU A 1 102 ? 4.758 -0.519 -0.316 1.00 92.31 102 LEU A C 1
ATOM 804 O O . LEU A 1 102 ? 5.019 -1.028 0.774 1.00 92.31 102 LEU A O 1
ATOM 808 N N . ARG A 1 103 ? 4.106 0.637 -0.429 1.00 94.19 103 ARG A N 1
ATOM 809 C CA . ARG A 1 103 ? 3.652 1.463 0.691 1.00 94.19 103 ARG A CA 1
ATOM 810 C C . ARG A 1 103 ? 2.163 1.753 0.552 1.00 94.19 103 ARG A C 1
ATOM 812 O O . ARG A 1 103 ? 1.679 1.987 -0.558 1.00 94.19 103 ARG A O 1
ATOM 819 N N . THR A 1 104 ? 1.436 1.751 1.662 1.00 95.62 104 THR A N 1
ATOM 820 C CA . THR A 1 104 ? 0.085 2.328 1.715 1.00 95.62 104 THR A CA 1
ATOM 821 C C . THR A 1 104 ? 0.159 3.862 1.736 1.00 95.62 104 THR A C 1
ATOM 823 O O . THR A 1 104 ? 1.231 4.431 1.972 1.00 95.62 104 THR A O 1
ATOM 826 N N . PRO A 1 105 ? -0.963 4.573 1.549 1.00 95.56 105 PRO A N 1
ATOM 827 C CA . PRO A 1 105 ? -1.116 5.923 2.074 1.00 95.56 105 PRO A CA 1
ATOM 828 C C . PRO A 1 105 ? -0.855 5.951 3.587 1.00 95.56 105 PRO A C 1
ATOM 830 O O . PRO A 1 105 ? -0.844 4.903 4.243 1.00 95.56 105 PRO A O 1
ATOM 833 N N . VAL A 1 106 ? -0.690 7.145 4.155 1.00 96.81 106 VAL A N 1
ATOM 834 C CA . VAL A 1 106 ? -0.652 7.306 5.613 1.00 96.81 106 VAL A CA 1
ATOM 835 C C . VAL A 1 106 ? -2.022 6.943 6.169 1.00 96.81 106 VAL A C 1
ATOM 837 O O . VAL A 1 106 ? -2.998 7.648 5.914 1.00 96.81 106 VAL A O 1
ATOM 840 N N . LEU A 1 107 ? -2.084 5.841 6.908 1.00 96.94 107 LEU A N 1
ATOM 841 C CA . LEU A 1 107 ? -3.281 5.322 7.538 1.00 96.94 107 LEU A CA 1
ATOM 842 C C . LEU A 1 107 ? -3.496 5.966 8.902 1.00 96.94 107 LEU A C 1
ATOM 844 O O . LEU A 1 107 ? -2.597 5.994 9.745 1.00 96.94 107 LEU A O 1
ATOM 848 N N . ARG A 1 108 ? -4.722 6.423 9.124 1.00 94.62 108 ARG A N 1
ATOM 849 C CA . ARG A 1 108 ? -5.216 6.906 10.404 1.00 94.62 108 ARG A CA 1
ATOM 850 C C . ARG A 1 108 ? -6.609 6.340 10.617 1.00 94.62 108 ARG A C 1
ATOM 852 O O . ARG A 1 108 ? -7.560 6.757 9.960 1.00 94.62 108 ARG A O 1
ATOM 859 N N . VAL A 1 109 ? -6.714 5.355 11.505 1.00 91.56 109 VAL A N 1
ATOM 860 C CA . VAL A 1 109 ? -7.986 4.666 11.741 1.00 91.56 109 VAL A CA 1
ATOM 861 C C . VAL A 1 109 ? -8.928 5.558 12.541 1.00 91.56 109 VAL A C 1
ATOM 863 O O . VAL A 1 109 ? -10.107 5.603 12.207 1.00 91.56 109 VAL A O 1
ATOM 866 N N . SER A 1 110 ? -8.430 6.321 13.519 1.00 92.88 110 SER A N 1
ATOM 867 C CA . SER A 1 110 ? -9.166 7.360 14.245 1.00 92.88 110 SER A CA 1
ATOM 868 C C . SER A 1 110 ? -8.254 8.509 14.717 1.00 92.88 110 SER A C 1
ATOM 870 O O . SER A 1 110 ? -7.044 8.510 14.487 1.00 92.88 110 SER A O 1
ATOM 872 N N . ASP A 1 111 ? -8.829 9.514 15.383 1.00 92.56 111 ASP A N 1
ATOM 873 C CA . ASP A 1 111 ? -8.063 10.600 16.008 1.00 92.56 111 ASP A CA 1
ATOM 874 C C . ASP A 1 111 ? -7.551 10.251 17.418 1.00 92.56 111 ASP A C 1
ATOM 876 O O . ASP A 1 111 ? -6.938 11.093 18.074 1.00 92.56 111 ASP A O 1
ATOM 880 N N . ASN A 1 112 ? -7.782 9.023 17.890 1.00 94.56 112 ASN A N 1
ATOM 881 C CA . ASN A 1 112 ? -7.432 8.600 19.238 1.00 94.56 112 ASN A CA 1
ATOM 882 C C . ASN A 1 112 ? -5.917 8.355 19.387 1.00 94.56 112 ASN A C 1
ATOM 884 O O . ASN A 1 112 ? -5.355 7.559 18.632 1.00 94.56 112 ASN A O 1
ATOM 888 N N . PRO A 1 113 ? -5.239 8.967 20.377 1.00 94.81 113 PRO A N 1
ATOM 889 C CA . PRO A 1 113 ? -3.818 8.712 20.631 1.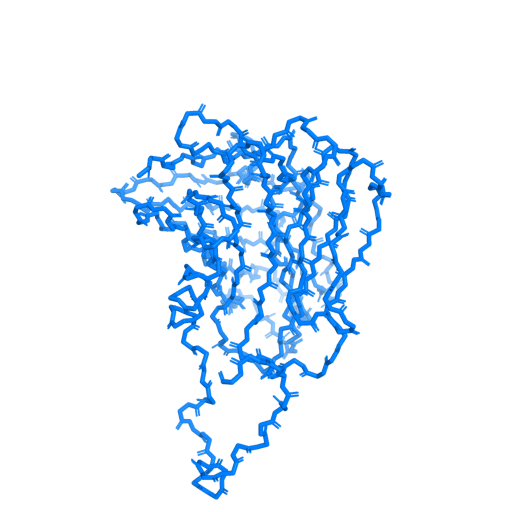00 94.81 113 PRO A CA 1
ATOM 890 C C . PRO A 1 113 ? -3.510 7.270 21.076 1.00 94.81 113 PRO A C 1
ATOM 892 O O . PRO A 1 113 ? -2.350 6.858 21.021 1.00 94.81 113 PRO A O 1
ATOM 895 N N . GLU A 1 114 ? -4.520 6.514 21.510 1.00 96.31 114 GLU A N 1
ATOM 896 C CA . GLU A 1 114 ? -4.410 5.109 21.918 1.00 96.31 114 GLU A CA 1
ATOM 897 C C . GLU A 1 114 ? -4.582 4.121 20.757 1.00 96.31 114 GLU A C 1
ATOM 899 O O . GLU A 1 114 ? -4.364 2.923 20.950 1.00 96.31 114 GLU A O 1
ATOM 904 N N . ASP A 1 115 ? -4.919 4.602 19.552 1.00 96.56 115 ASP A N 1
ATOM 905 C CA . ASP A 1 115 ? -4.742 3.804 18.338 1.00 96.56 115 ASP A CA 1
ATOM 906 C C . ASP A 1 115 ? -3.287 3.338 18.262 1.00 96.56 115 ASP A C 1
ATOM 908 O O . ASP A 1 115 ? -2.364 4.029 18.706 1.00 96.56 115 ASP A O 1
ATOM 912 N N . TYR A 1 116 ? -3.059 2.151 17.719 1.00 96.62 116 TYR A N 1
ATOM 913 C CA . TYR A 1 116 ? -1.725 1.573 17.689 1.00 96.62 116 TYR A CA 1
ATOM 914 C C . TYR A 1 116 ? -1.470 0.818 16.398 1.00 96.62 116 TYR A C 1
ATOM 916 O O . TYR A 1 116 ? -2.391 0.437 15.676 1.00 96.62 116 TYR A O 1
ATOM 924 N N . TYR A 1 117 ? -0.194 0.579 16.124 1.00 96.25 117 TYR A N 1
ATOM 925 C CA . TYR A 1 117 ? 0.226 -0.373 15.110 1.00 96.25 117 TYR A CA 1
ATOM 926 C C . TYR A 1 117 ? 1.041 -1.506 15.729 1.00 96.25 117 TYR A C 1
ATOM 928 O O . TYR A 1 117 ? 1.593 -1.374 16.827 1.00 96.25 117 TYR A O 1
ATOM 936 N N . LEU A 1 118 ? 1.080 -2.625 15.009 1.00 91.75 118 LEU A N 1
ATOM 937 C CA . LEU A 1 118 ? 1.836 -3.824 15.347 1.00 91.75 118 LEU A CA 1
ATOM 938 C C . LEU A 1 118 ? 2.507 -4.382 14.095 1.00 91.75 118 LEU A C 1
ATOM 940 O O . LEU A 1 118 ? 1.934 -4.352 13.002 1.00 91.75 118 LEU A O 1
ATOM 944 N N . ILE A 1 119 ? 3.689 -4.951 14.292 1.00 89.06 119 ILE A N 1
ATOM 945 C CA . ILE A 1 119 ? 4.314 -5.896 13.372 1.00 89.06 119 ILE A CA 1
ATOM 946 C C . ILE A 1 119 ? 4.354 -7.218 14.149 1.00 89.06 119 ILE A C 1
ATOM 948 O O . ILE A 1 119 ? 5.175 -7.334 15.052 1.00 89.06 119 ILE A O 1
ATOM 952 N N . PRO A 1 120 ? 3.449 -8.183 13.902 1.00 81.31 120 PRO A N 1
ATOM 953 C CA . PRO A 1 120 ? 3.393 -9.420 14.689 1.00 81.31 120 PRO A CA 1
ATOM 954 C C . PRO A 1 120 ? 4.690 -10.241 14.692 1.00 81.31 120 PRO A C 1
ATOM 956 O O . PRO A 1 120 ? 4.932 -10.971 15.647 1.00 81.31 120 PRO A O 1
ATOM 959 N N . GLY A 1 121 ? 5.528 -10.095 13.662 1.00 75.88 121 GLY A N 1
ATOM 960 C CA . GLY A 1 121 ? 6.866 -10.693 13.614 1.00 75.88 121 GLY A CA 1
ATOM 961 C C . GLY A 1 121 ? 7.941 -9.965 14.438 1.00 75.88 121 GLY A C 1
ATOM 962 O O . GLY A 1 121 ? 9.062 -10.445 14.556 1.00 75.88 121 GLY A O 1
ATOM 963 N N . GLU A 1 122 ? 7.648 -8.800 15.027 1.00 78.06 122 GLU A N 1
ATOM 964 C CA . GLU A 1 122 ? 8.537 -8.171 16.014 1.00 78.06 122 GLU A CA 1
ATOM 965 C C . GLU A 1 122 ? 8.463 -8.968 17.327 1.00 78.06 122 GLU A C 1
ATOM 967 O O . GLU A 1 122 ? 7.375 -9.140 17.881 1.00 78.06 122 GLU A O 1
ATOM 972 N N . PHE A 1 123 ? 9.603 -9.452 17.841 1.00 70.56 123 PHE A N 1
ATOM 973 C CA . PHE A 1 123 ? 9.658 -10.151 19.129 1.00 70.56 123 PHE A CA 1
ATOM 974 C C . PHE A 1 123 ? 10.498 -9.389 20.174 1.00 70.56 123 PHE A C 1
ATOM 976 O O . PHE A 1 123 ? 11.673 -9.108 19.927 1.00 70.56 123 PHE A O 1
ATOM 983 N N . PRO A 1 124 ? 9.949 -9.109 21.373 1.00 76.44 124 PRO A N 1
ATOM 984 C CA . PRO A 1 124 ? 8.549 -9.318 21.755 1.00 76.44 124 PRO A CA 1
ATOM 985 C C . PRO A 1 124 ? 7.604 -8.414 20.947 1.00 76.44 124 PRO A C 1
ATOM 987 O O . PRO A 1 124 ? 8.009 -7.352 20.485 1.00 76.44 124 PRO A O 1
ATOM 990 N N . ILE A 1 125 ? 6.334 -8.808 20.816 1.00 79.81 125 ILE A N 1
ATOM 991 C CA . ILE A 1 125 ? 5.331 -7.997 20.110 1.00 79.81 125 ILE A CA 1
ATOM 992 C C . ILE A 1 125 ? 5.058 -6.731 20.928 1.00 79.81 125 ILE A C 1
ATOM 994 O O . ILE A 1 125 ? 4.563 -6.802 22.057 1.00 79.81 125 ILE A O 1
ATOM 998 N N . VAL A 1 126 ? 5.350 -5.560 20.357 1.00 88.06 126 VAL A N 1
ATOM 999 C CA . VAL A 1 126 ? 5.179 -4.262 21.026 1.00 88.06 126 VAL A CA 1
ATOM 1000 C C . VAL A 1 126 ? 4.086 -3.440 20.352 1.00 88.06 126 VAL A C 1
ATOM 1002 O O . VAL A 1 126 ? 4.152 -3.157 19.162 1.00 88.06 126 VAL A O 1
ATOM 1005 N N . ARG A 1 127 ? 3.105 -2.975 21.140 1.00 93.88 127 ARG A N 1
ATOM 1006 C CA . ARG A 1 127 ? 2.110 -1.977 20.705 1.00 93.88 127 ARG A CA 1
ATOM 1007 C C . ARG A 1 127 ? 2.743 -0.594 20.627 1.00 93.88 127 ARG A C 1
ATOM 1009 O O . ARG A 1 127 ? 3.046 0.017 21.655 1.00 93.88 127 ARG A O 1
ATOM 1016 N N . HIS A 1 128 ? 2.854 -0.060 19.418 1.00 95.31 128 HIS A N 1
ATOM 1017 C CA . HIS A 1 128 ? 3.337 1.299 19.187 1.00 95.31 128 HIS A CA 1
ATOM 1018 C C . HIS A 1 128 ? 2.144 2.248 19.034 1.00 95.31 128 HIS A C 1
ATOM 1020 O O . HIS A 1 128 ? 1.418 2.206 18.042 1.00 95.31 128 HIS A O 1
ATOM 1026 N N . ARG A 1 129 ? 1.903 3.075 20.058 1.00 96.31 129 ARG A N 1
ATOM 1027 C CA . ARG A 1 129 ? 0.737 3.973 20.130 1.00 96.31 129 ARG A CA 1
ATOM 1028 C C . ARG A 1 129 ? 0.910 5.237 19.293 1.00 96.31 129 ARG A C 1
ATOM 1030 O O . ARG A 1 129 ? 1.995 5.816 19.243 1.00 96.31 129 ARG A O 1
ATOM 1037 N N . PHE A 1 130 ? -0.197 5.731 18.753 1.00 95.81 130 PHE A N 1
ATOM 1038 C CA . PHE A 1 130 ? -0.256 6.912 17.897 1.00 95.81 130 PHE A CA 1
ATOM 1039 C C . PHE A 1 130 ? 0.171 8.189 18.631 1.00 95.81 130 PHE A C 1
ATOM 1041 O O . PHE A 1 130 ? 0.868 9.027 18.067 1.00 95.81 130 PHE A O 1
ATOM 1048 N N . GLY A 1 131 ? -0.133 8.303 19.927 1.00 94.88 131 GLY A N 1
ATOM 1049 C CA . GLY A 1 131 ? 0.326 9.411 20.771 1.00 94.88 131 GLY A CA 1
ATOM 1050 C C . GLY A 1 131 ? 1.847 9.478 20.987 1.00 94.88 131 GLY A C 1
ATOM 1051 O O . GLY A 1 131 ? 2.322 10.389 21.661 1.00 94.88 131 GLY A O 1
ATOM 1052 N N . ARG A 1 132 ? 2.621 8.516 20.462 1.00 95.62 132 ARG A N 1
ATOM 1053 C CA . ARG A 1 132 ? 4.086 8.428 20.610 1.00 95.62 132 ARG A CA 1
ATOM 1054 C C . ARG A 1 132 ? 4.832 8.319 19.277 1.00 95.62 132 ARG A C 1
ATOM 1056 O O . ARG A 1 132 ? 6.026 8.012 19.288 1.00 95.62 132 ARG A O 1
ATOM 1063 N N . LEU A 1 133 ? 4.151 8.556 18.154 1.00 95.44 133 LEU A N 1
ATOM 1064 C CA . LEU A 1 133 ? 4.760 8.489 16.826 1.00 95.44 133 LEU A CA 1
ATOM 1065 C C . LEU A 1 133 ? 5.886 9.514 16.680 1.00 95.44 133 LEU A C 1
ATOM 1067 O O . LEU A 1 133 ? 5.802 10.651 17.147 1.00 95.44 133 LEU A O 1
ATOM 1071 N N . LYS A 1 134 ? 6.936 9.109 15.975 1.00 95.81 134 LYS A N 1
ATOM 1072 C CA . LYS A 1 134 ? 8.082 9.924 15.590 1.00 95.81 134 LYS A CA 1
ATOM 1073 C C . LYS A 1 134 ? 8.166 9.926 14.071 1.00 95.81 134 LYS A C 1
ATOM 1075 O O . LYS A 1 134 ? 8.677 8.986 13.471 1.00 95.81 134 LYS A O 1
ATOM 1080 N N . ALA A 1 135 ? 7.666 10.990 13.448 1.00 95.31 135 ALA A N 1
ATOM 1081 C CA . ALA A 1 135 ? 7.640 11.110 11.993 1.00 95.31 135 ALA A CA 1
ATOM 1082 C C . ALA A 1 135 ? 9.012 10.792 11.362 1.00 95.31 135 ALA A C 1
ATOM 1084 O O . ALA A 1 135 ? 10.037 11.333 11.776 1.00 95.31 135 ALA A O 1
ATOM 1085 N N . GLY A 1 136 ? 9.019 9.904 10.365 1.00 93.19 136 GLY A N 1
ATOM 1086 C CA . GLY A 1 136 ? 10.224 9.429 9.680 1.00 93.19 136 GLY A CA 1
ATOM 1087 C C . GLY A 1 136 ? 10.875 8.194 10.309 1.00 93.19 136 GLY A C 1
ATOM 1088 O O . GLY A 1 136 ? 11.753 7.595 9.686 1.00 93.19 136 GLY A O 1
ATOM 1089 N N . ARG A 1 137 ? 10.448 7.762 11.503 1.00 95.44 137 ARG A N 1
ATOM 1090 C CA . ARG A 1 137 ? 10.885 6.485 12.075 1.00 95.44 137 ARG A CA 1
ATOM 1091 C C . ARG A 1 137 ? 10.338 5.336 11.237 1.00 95.44 137 ARG A C 1
ATOM 1093 O O . ARG A 1 137 ? 9.159 5.305 10.893 1.00 95.44 137 ARG A O 1
ATOM 1100 N N . VAL A 1 138 ? 11.198 4.366 10.952 1.00 93.19 138 VAL A N 1
ATOM 1101 C CA . VAL A 1 138 ? 10.829 3.125 10.270 1.00 93.19 138 VAL A CA 1
ATOM 1102 C C . VAL A 1 138 ? 11.126 1.971 11.211 1.00 93.19 138 VAL A C 1
ATOM 1104 O O . VAL A 1 138 ? 12.267 1.811 11.640 1.00 93.19 138 VAL A O 1
ATOM 1107 N N . LEU A 1 139 ? 10.103 1.184 11.523 1.00 91.19 139 LEU A N 1
ATOM 1108 C CA . LEU A 1 139 ? 10.245 -0.107 12.181 1.00 91.19 139 LEU A CA 1
ATOM 1109 C C . LEU A 1 139 ? 10.088 -1.213 11.148 1.00 91.19 139 LEU A C 1
ATOM 1111 O O . LEU A 1 139 ? 9.277 -1.109 10.227 1.00 91.19 139 LEU A O 1
ATOM 1115 N N . GLN A 1 140 ? 10.901 -2.250 11.285 1.00 86.12 140 GLN A N 1
ATOM 1116 C CA . GLN A 1 140 ? 10.880 -3.431 10.436 1.00 86.12 140 GLN A CA 1
ATOM 1117 C C . GLN A 1 140 ? 10.878 -4.657 11.334 1.00 86.12 140 GLN A C 1
ATOM 1119 O O . GLN A 1 140 ? 11.426 -4.614 12.435 1.00 86.12 140 GLN A O 1
ATOM 1124 N N . GLU A 1 141 ? 10.268 -5.728 10.848 1.00 79.50 141 GLU A N 1
ATOM 1125 C CA . GLU A 1 141 ? 10.377 -7.045 11.458 1.00 79.50 141 GLU A CA 1
ATOM 1126 C C . GLU A 1 141 ? 11.857 -7.437 11.641 1.00 79.50 141 GLU A C 1
ATOM 1128 O O . GLU A 1 141 ? 12.674 -7.299 10.726 1.00 79.50 141 GLU A O 1
ATOM 1133 N N . THR A 1 142 ? 12.214 -7.895 12.841 1.00 66.56 142 THR A N 1
ATOM 1134 C CA . THR A 1 142 ? 13.542 -8.434 13.163 1.00 66.56 142 THR A CA 1
ATOM 1135 C C . THR A 1 142 ? 13.557 -9.939 12.923 1.00 66.56 142 THR A C 1
ATOM 1137 O O . THR A 1 142 ? 13.007 -10.672 13.733 1.00 66.56 142 THR A O 1
ATOM 1140 N N . GLY A 1 143 ? 14.209 -10.413 11.858 1.00 57.06 143 GLY A N 1
ATOM 1141 C CA . GLY A 1 143 ? 14.311 -11.851 11.572 1.00 57.06 143 GLY A CA 1
ATOM 1142 C C . GLY A 1 143 ? 14.600 -12.163 10.104 1.00 57.06 143 GLY A C 1
ATOM 1143 O O . GLY A 1 143 ? 14.493 -11.291 9.241 1.00 57.06 143 GLY A O 1
ATOM 1144 N N . TRP A 1 144 ? 15.009 -13.404 9.814 1.00 46.78 144 TRP A N 1
ATOM 1145 C CA . TRP A 1 144 ? 15.141 -13.897 8.439 1.00 46.78 144 TRP A CA 1
ATOM 1146 C C . TRP A 1 144 ? 13.750 -14.184 7.882 1.00 46.78 144 TRP A C 1
ATOM 1148 O O . TRP A 1 144 ? 13.027 -15.028 8.395 1.00 46.78 144 TRP A O 1
ATOM 1158 N N . THR A 1 145 ? 13.378 -13.477 6.819 1.00 49.06 145 THR A N 1
ATOM 1159 C CA . THR A 1 145 ? 12.004 -13.399 6.316 1.00 49.06 145 THR A CA 1
ATOM 1160 C C . THR A 1 145 ? 11.599 -14.630 5.502 1.00 49.06 145 THR A C 1
ATOM 1162 O O . THR A 1 145 ? 11.394 -14.572 4.292 1.00 49.06 145 THR A O 1
ATOM 1165 N N . ARG A 1 146 ? 11.492 -15.764 6.196 1.00 48.81 146 ARG A N 1
ATOM 1166 C CA . ARG A 1 146 ? 10.592 -16.876 5.862 1.00 48.81 146 ARG A CA 1
ATOM 1167 C C . ARG A 1 146 ? 9.440 -16.970 6.869 1.00 48.81 146 ARG A C 1
ATOM 1169 O O . ARG A 1 146 ? 8.815 -18.016 6.978 1.00 48.81 146 ARG A O 1
ATOM 1176 N N . GLY A 1 147 ? 9.179 -15.885 7.601 1.00 45.28 147 GLY A N 1
ATOM 1177 C CA . GLY A 1 147 ? 8.067 -15.802 8.531 1.00 45.28 147 GLY A CA 1
ATOM 1178 C C . GLY A 1 147 ? 6.759 -15.952 7.767 1.00 45.28 147 GLY A C 1
ATOM 1179 O O . GLY A 1 147 ? 6.418 -15.116 6.929 1.00 45.28 147 GLY A O 1
ATOM 1180 N N . GLU A 1 148 ? 6.033 -17.018 8.073 1.00 47.53 148 GLU A N 1
ATOM 1181 C CA . GLU A 1 148 ? 4.737 -17.427 7.521 1.00 47.53 148 GLU A CA 1
ATOM 1182 C C . GLU A 1 148 ? 3.616 -16.376 7.694 1.00 47.53 148 GLU A C 1
ATOM 1184 O O . GLU A 1 148 ? 2.453 -16.678 7.465 1.00 47.53 148 GLU A O 1
ATOM 1189 N N . TYR A 1 149 ? 3.924 -15.141 8.111 1.00 57.28 149 TYR A N 1
ATOM 1190 C CA . TYR A 1 149 ? 2.944 -14.143 8.540 1.00 57.28 149 TYR A CA 1
ATOM 1191 C C . TYR A 1 149 ? 3.387 -12.702 8.267 1.00 57.28 149 TYR A C 1
ATOM 1193 O O . TYR A 1 149 ? 3.076 -11.837 9.077 1.00 57.28 149 TYR A O 1
ATOM 1201 N N . GLY A 1 150 ? 4.099 -12.422 7.163 1.00 75.62 150 GLY A N 1
ATOM 1202 C CA . GLY A 1 150 ? 4.578 -11.082 6.777 1.00 75.62 150 GLY A CA 1
ATOM 1203 C C . GLY A 1 150 ? 3.473 -10.013 6.733 1.00 75.62 150 GLY A C 1
ATOM 1204 O O . GLY A 1 150 ? 2.982 -9.656 5.663 1.00 75.62 150 GLY A O 1
ATOM 1205 N N . ILE A 1 151 ? 3.109 -9.496 7.907 1.00 86.12 151 ILE A N 1
ATOM 1206 C CA . ILE A 1 151 ? 1.916 -8.707 8.188 1.00 86.12 151 ILE A CA 1
ATOM 1207 C C . ILE A 1 151 ? 2.315 -7.488 9.016 1.00 86.12 151 ILE A C 1
ATOM 1209 O O . ILE A 1 151 ? 3.109 -7.564 9.951 1.00 86.12 151 ILE A O 1
ATOM 1213 N N . ALA A 1 152 ? 1.714 -6.350 8.706 1.00 92.12 152 ALA A N 1
ATOM 1214 C CA . ALA A 1 152 ? 1.671 -5.199 9.590 1.00 92.12 152 ALA A CA 1
ATOM 1215 C C . ALA A 1 152 ? 0.221 -4.740 9.728 1.00 92.12 152 ALA A C 1
ATOM 1217 O O . ALA A 1 152 ? -0.565 -4.846 8.783 1.00 92.12 152 ALA A O 1
ATOM 1218 N N . LEU A 1 153 ? -0.152 -4.221 10.895 1.00 94.38 153 LEU A N 1
ATOM 1219 C CA . LEU A 1 153 ? -1.516 -3.759 11.127 1.00 94.38 153 LEU A CA 1
ATOM 1220 C C . LEU A 1 153 ? -1.579 -2.460 11.910 1.00 94.38 153 LEU A C 1
ATOM 1222 O O . LEU A 1 153 ? -0.675 -2.122 12.669 1.00 94.38 153 LEU A O 1
ATOM 1226 N N . VAL A 1 154 ? -2.701 -1.771 11.744 1.00 96.88 154 VAL A N 1
ATOM 1227 C CA . VAL A 1 154 ? -3.145 -0.639 12.557 1.00 96.88 154 VAL A CA 1
ATOM 1228 C C . VAL A 1 154 ? -4.479 -1.013 13.180 1.00 96.88 154 VAL A C 1
ATOM 1230 O O . VAL A 1 154 ? -5.341 -1.530 12.471 1.00 96.88 154 VAL A O 1
ATOM 1233 N N . HIS A 1 155 ? -4.676 -0.730 14.462 1.00 96.75 155 HIS A N 1
ATOM 1234 C CA . HIS A 1 155 ? -5.930 -0.965 15.169 1.00 96.75 155 HIS A CA 1
ATOM 1235 C C . HIS A 1 155 ? -6.374 0.282 15.935 1.00 96.75 155 HIS A C 1
ATOM 1237 O O . HIS A 1 155 ? -5.563 0.975 16.551 1.00 96.75 155 HIS A O 1
ATOM 1243 N N . SER A 1 156 ? -7.682 0.535 15.920 1.00 96.12 156 SER A N 1
ATOM 1244 C CA . SER A 1 156 ? -8.335 1.508 16.786 1.00 96.12 156 SER A CA 1
ATOM 1245 C C . SER A 1 156 ? -9.248 0.798 17.783 1.00 96.12 156 SER A C 1
ATOM 1247 O O . SER A 1 156 ? -10.320 0.327 17.380 1.00 96.12 156 SER A O 1
ATOM 1249 N N . PRO A 1 157 ? -8.896 0.780 19.083 1.00 95.00 157 PRO A N 1
ATOM 1250 C CA . PRO A 1 157 ? -9.769 0.237 20.122 1.00 95.00 157 PRO A CA 1
ATOM 1251 C C . PRO A 1 157 ? -11.108 0.976 20.200 1.00 95.00 157 PRO A C 1
ATOM 1253 O O . PRO A 1 157 ? -12.160 0.364 20.377 1.00 95.00 157 PRO A O 1
ATOM 1256 N N . GLN A 1 158 ? -11.087 2.303 20.021 1.00 94.00 158 GLN A N 1
ATOM 1257 C CA . GLN A 1 158 ? -12.291 3.132 20.086 1.00 94.00 158 GLN A CA 1
ATOM 1258 C C . GLN A 1 158 ? -13.234 2.866 18.915 1.00 94.00 158 GLN A C 1
ATOM 1260 O O . GLN A 1 158 ? -14.444 2.774 19.116 1.00 94.00 158 GLN A O 1
ATOM 1265 N N . ARG A 1 159 ? -12.703 2.762 17.689 1.00 93.00 159 ARG A N 1
ATOM 1266 C CA . ARG A 1 159 ? -13.532 2.491 16.506 1.00 93.00 159 ARG A CA 1
ATOM 1267 C C . ARG A 1 159 ? -13.818 1.011 16.293 1.00 93.00 159 ARG A C 1
ATOM 1269 O O . ARG A 1 159 ? -14.643 0.708 15.436 1.00 93.00 159 ARG A O 1
ATOM 1276 N N . LYS A 1 160 ? -13.164 0.114 17.040 1.00 95.19 160 LYS A N 1
ATOM 1277 C CA . LYS A 1 160 ? -13.226 -1.337 16.824 1.00 95.19 160 LYS A CA 1
ATOM 1278 C C . LYS A 1 160 ? -12.983 -1.661 15.349 1.00 95.19 160 LYS A C 1
ATOM 1280 O O . LYS A 1 160 ? -13.831 -2.229 14.659 1.00 95.19 160 LYS A O 1
ATOM 1285 N N . LEU A 1 161 ? -11.858 -1.173 14.835 1.00 95.25 161 LEU A N 1
ATOM 1286 C CA . LEU A 1 161 ? -11.518 -1.275 13.422 1.00 95.25 161 LEU A CA 1
ATOM 1287 C C . LEU A 1 161 ? -10.016 -1.464 13.266 1.00 95.25 161 LEU A C 1
ATOM 1289 O O . LEU A 1 161 ? -9.231 -0.759 13.900 1.00 95.25 161 LEU A O 1
ATOM 1293 N N . SER A 1 162 ? -9.630 -2.375 12.384 1.00 96.00 162 SER A N 1
ATOM 1294 C CA . SER A 1 162 ? -8.240 -2.621 12.024 1.00 96.00 162 SER A CA 1
ATOM 1295 C C . SER A 1 162 ? -8.040 -2.512 10.525 1.00 96.00 162 SER A C 1
ATOM 1297 O O . SER A 1 162 ? -8.922 -2.871 9.748 1.00 96.00 162 SER A O 1
ATOM 1299 N N . VAL A 1 163 ? -6.854 -2.073 10.119 1.00 96.88 163 VAL A N 1
ATOM 1300 C CA . VAL A 1 163 ? -6.344 -2.251 8.760 1.00 96.88 163 VAL A CA 1
ATOM 1301 C C . VAL A 1 163 ? -5.123 -3.143 8.859 1.00 96.88 163 VAL A C 1
ATOM 1303 O O . VAL A 1 163 ? -4.134 -2.766 9.481 1.00 96.88 163 VAL A O 1
ATOM 1306 N N . VAL A 1 164 ? -5.210 -4.321 8.261 1.00 94.75 164 VAL A N 1
ATOM 1307 C CA . VAL A 1 164 ? -4.139 -5.313 8.206 1.00 94.75 164 VAL A CA 1
ATOM 1308 C C . VAL A 1 164 ? -3.615 -5.343 6.781 1.00 94.75 164 VAL A C 1
ATOM 1310 O O . VAL A 1 164 ? -4.401 -5.338 5.837 1.00 94.75 164 VAL A O 1
ATOM 1313 N N . ALA A 1 165 ? -2.302 -5.356 6.604 1.00 93.50 165 ALA A N 1
ATOM 1314 C CA . ALA A 1 165 ? -1.679 -5.564 5.310 1.00 93.50 165 ALA A CA 1
ATOM 1315 C C . ALA A 1 165 ? -0.671 -6.699 5.412 1.00 93.50 165 ALA A C 1
ATOM 1317 O O . ALA A 1 165 ? 0.136 -6.717 6.334 1.00 93.50 165 ALA A O 1
ATOM 1318 N N . GLY A 1 166 ? -0.719 -7.599 4.443 1.00 89.00 166 GLY A N 1
ATOM 1319 C CA . GLY A 1 166 ? 0.244 -8.666 4.250 1.00 89.00 166 GLY A CA 1
ATOM 1320 C C . GLY A 1 166 ? 0.587 -8.813 2.777 1.00 89.00 166 GLY A C 1
ATOM 1321 O O . GLY A 1 166 ? 0.198 -7.994 1.932 1.00 89.00 166 GLY A O 1
ATOM 1322 N N . TYR A 1 167 ? 1.317 -9.867 2.453 1.00 81.62 167 TYR A N 1
ATOM 1323 C CA . TYR A 1 167 ? 1.843 -10.066 1.115 1.00 81.62 167 TYR A CA 1
ATOM 1324 C C . TYR A 1 167 ? 1.833 -11.537 0.706 1.00 81.62 167 TYR A C 1
ATOM 1326 O O . TYR A 1 167 ? 2.129 -12.400 1.520 1.00 81.62 167 TYR A O 1
ATOM 1334 N N . VAL A 1 168 ? 1.525 -11.801 -0.568 1.00 78.12 168 VAL A N 1
ATOM 1335 C CA . VAL A 1 168 ? 1.613 -13.145 -1.161 1.00 78.12 168 VAL A CA 1
ATOM 1336 C C . VAL A 1 168 ? 3.024 -13.363 -1.694 1.00 78.12 168 VAL A C 1
ATOM 1338 O O . VAL A 1 168 ? 3.413 -12.731 -2.684 1.00 78.12 168 VAL A O 1
ATOM 1341 N N . PHE A 1 169 ? 3.774 -14.270 -1.069 1.00 65.31 169 PHE A N 1
ATOM 1342 C CA . PHE A 1 169 ? 5.149 -14.585 -1.452 1.00 65.31 169 PHE A CA 1
ATOM 1343 C C . PHE A 1 169 ? 5.224 -15.177 -2.865 1.00 65.31 169 PHE A C 1
ATOM 1345 O O . PHE A 1 169 ? 4.692 -16.241 -3.155 1.00 65.31 169 PHE A O 1
ATOM 1352 N N . ARG A 1 170 ? 5.914 -14.469 -3.767 1.00 59.78 170 ARG A N 1
ATOM 1353 C CA . ARG A 1 170 ? 6.264 -14.967 -5.113 1.00 59.78 170 ARG A CA 1
ATOM 1354 C C . ARG A 1 170 ? 7.769 -14.958 -5.392 1.00 59.78 170 ARG A C 1
ATOM 1356 O O . ARG A 1 170 ? 8.184 -15.382 -6.462 1.00 59.78 170 ARG A O 1
ATOM 1363 N N . MET A 1 171 ? 8.558 -14.406 -4.471 1.00 55.25 171 MET A N 1
ATOM 1364 C CA . MET A 1 171 ? 9.993 -14.138 -4.596 1.00 55.25 171 MET A CA 1
ATOM 1365 C C . MET A 1 171 ? 10.659 -14.358 -3.231 1.00 55.25 171 MET A C 1
ATOM 1367 O O . MET A 1 171 ? 10.000 -14.200 -2.203 1.00 55.25 171 MET A O 1
ATOM 1371 N N . ASP A 1 172 ? 11.952 -14.682 -3.237 1.00 51.03 172 ASP A N 1
ATOM 1372 C CA . ASP A 1 172 ? 12.676 -15.302 -2.115 1.00 51.03 172 ASP A CA 1
ATOM 1373 C C . ASP A 1 172 ? 12.709 -14.515 -0.793 1.00 51.03 172 ASP A C 1
ATOM 1375 O O . ASP A 1 172 ? 12.945 -15.124 0.251 1.00 51.03 172 ASP A O 1
ATOM 1379 N N . GLN A 1 173 ? 12.516 -13.188 -0.804 1.00 64.38 173 GLN A N 1
ATOM 1380 C CA . GLN A 1 173 ? 12.625 -12.349 0.396 1.00 64.38 173 GLN A CA 1
ATOM 1381 C C . GLN A 1 173 ? 11.674 -11.145 0.355 1.00 64.38 173 GLN A C 1
ATOM 1383 O O . GLN A 1 173 ? 11.704 -10.335 -0.578 1.00 64.38 173 GLN A O 1
ATOM 1388 N N . ALA A 1 174 ? 10.873 -10.991 1.410 1.00 68.62 174 ALA A N 1
ATOM 1389 C CA . ALA A 1 174 ? 10.115 -9.775 1.690 1.00 68.62 174 ALA A CA 1
ATOM 1390 C C . ALA A 1 174 ? 10.658 -9.102 2.960 1.00 68.62 174 ALA A C 1
ATOM 1392 O O . ALA A 1 174 ? 11.342 -9.734 3.743 1.00 68.62 174 ALA A O 1
ATOM 1393 N N . ARG A 1 175 ? 10.373 -7.822 3.187 1.00 79.69 175 ARG A N 1
ATOM 1394 C CA . ARG A 1 175 ? 10.613 -7.141 4.467 1.00 79.69 175 ARG A CA 1
ATOM 1395 C C . ARG A 1 175 ? 9.361 -6.397 4.862 1.00 79.69 175 ARG A C 1
ATOM 1397 O O . ARG A 1 175 ? 8.927 -5.512 4.123 1.00 79.69 175 ARG A O 1
ATOM 1404 N N . VAL A 1 176 ? 8.803 -6.708 6.020 1.00 86.19 176 VAL A N 1
ATOM 1405 C CA . VAL A 1 176 ? 7.608 -6.023 6.511 1.00 86.19 176 VAL A CA 1
ATOM 1406 C C . VAL A 1 176 ? 7.998 -4.926 7.480 1.00 86.19 176 VAL A C 1
ATOM 1408 O O . VAL A 1 176 ? 8.945 -5.052 8.256 1.00 86.19 176 VAL A O 1
ATOM 1411 N N . GLY A 1 177 ? 7.297 -3.802 7.400 1.00 90.75 177 GLY A N 1
ATOM 1412 C CA . GLY A 1 177 ? 7.561 -2.688 8.284 1.00 90.75 177 GLY A CA 1
ATOM 1413 C C . GLY A 1 177 ? 6.438 -1.677 8.356 1.00 90.75 177 GLY A C 1
ATOM 1414 O O . GLY A 1 177 ? 5.487 -1.679 7.570 1.00 90.75 177 GLY A O 1
ATOM 1415 N N . VAL A 1 178 ? 6.605 -0.764 9.300 1.00 95.38 178 VAL A N 1
ATOM 1416 C CA . VAL A 1 178 ? 5.744 0.390 9.496 1.00 95.38 178 VAL A CA 1
ATOM 1417 C C . VAL A 1 178 ? 6.611 1.637 9.511 1.00 95.38 178 VAL A C 1
ATOM 1419 O O . VAL A 1 178 ? 7.637 1.695 10.182 1.00 95.38 178 VAL A O 1
ATOM 1422 N N . GLU A 1 179 ? 6.214 2.642 8.740 1.00 96.81 179 GLU A N 1
ATOM 1423 C CA . GLU A 1 179 ? 6.806 3.974 8.818 1.00 96.81 179 GLU A CA 1
ATOM 1424 C C . GLU A 1 179 ? 5.846 4.927 9.518 1.00 96.81 179 GLU A C 1
ATOM 1426 O O . GLU A 1 179 ? 4.687 5.066 9.125 1.00 96.81 179 GLU A O 1
ATOM 1431 N N . GLU A 1 180 ? 6.343 5.583 10.557 1.00 97.19 180 GLU A N 1
ATOM 1432 C CA . GLU A 1 180 ? 5.597 6.553 11.340 1.00 97.19 180 GLU A CA 1
ATOM 1433 C C . GLU A 1 180 ? 5.548 7.894 10.596 1.00 97.19 180 GLU A C 1
ATOM 1435 O O . GLU A 1 180 ? 6.569 8.436 10.165 1.00 97.19 180 GLU A O 1
ATOM 1440 N N . ALA A 1 181 ? 4.347 8.448 10.457 1.00 95.06 181 ALA A N 1
ATOM 1441 C CA . ALA A 1 181 ? 4.100 9.782 9.927 1.00 95.06 181 ALA A CA 1
ATOM 1442 C C . ALA A 1 181 ? 3.538 10.686 11.034 1.00 95.06 181 ALA A C 1
ATOM 1444 O O . ALA A 1 181 ? 3.251 10.232 12.138 1.00 95.06 181 ALA A O 1
ATOM 1445 N N . GLN A 1 182 ? 3.359 11.978 10.743 1.00 90.06 182 GLN A N 1
ATOM 1446 C CA . GLN A 1 182 ? 2.890 12.948 11.743 1.00 90.06 182 GLN A CA 1
ATOM 1447 C C . GLN A 1 182 ? 1.553 12.558 12.396 1.00 90.06 182 GLN A C 1
ATOM 1449 O O . GLN A 1 182 ? 1.399 12.732 13.596 1.00 90.06 182 GLN A O 1
ATOM 1454 N N . ASN A 1 183 ? 0.604 12.026 11.617 1.00 86.56 183 ASN A N 1
ATOM 1455 C CA . ASN A 1 183 ? -0.770 11.759 12.067 1.00 86.56 183 ASN A CA 1
ATOM 1456 C C . ASN A 1 183 ? -1.241 10.339 11.723 1.00 86.56 183 ASN A C 1
ATOM 1458 O O . ASN A 1 183 ? -2.421 10.121 11.461 1.00 86.56 183 ASN A O 1
ATOM 1462 N N . GLY A 1 184 ? -0.327 9.379 11.637 1.00 95.81 184 GLY A N 1
ATOM 1463 C CA . GLY A 1 184 ? -0.669 8.019 11.251 1.00 95.81 184 GLY A CA 1
ATOM 1464 C C . GLY A 1 184 ? 0.552 7.220 10.850 1.00 95.81 184 GLY A C 1
ATOM 1465 O O . GLY A 1 184 ? 1.684 7.610 11.133 1.00 95.81 184 GLY A O 1
ATOM 1466 N N . VAL A 1 185 ? 0.327 6.108 10.162 1.00 97.56 185 VAL A N 1
ATOM 1467 C CA . VAL A 1 185 ? 1.408 5.196 9.791 1.00 97.56 185 VAL A CA 1
ATOM 1468 C C . VAL A 1 185 ? 1.255 4.648 8.386 1.00 97.56 185 VAL A C 1
ATOM 1470 O O . VAL A 1 185 ? 0.165 4.585 7.830 1.00 97.56 185 VAL A O 1
ATOM 1473 N N . VAL A 1 186 ? 2.364 4.234 7.798 1.00 96.94 186 VAL A N 1
ATOM 1474 C CA . VAL A 1 186 ? 2.421 3.632 6.471 1.00 96.94 186 VAL A CA 1
ATOM 1475 C C . VAL A 1 186 ? 2.805 2.174 6.629 1.00 96.94 186 VAL A C 1
ATOM 1477 O O . VAL A 1 186 ? 3.878 1.887 7.155 1.00 96.94 186 VAL A O 1
ATOM 1480 N N . LEU A 1 187 ? 1.969 1.261 6.137 1.00 95.50 187 LEU A N 1
ATOM 1481 C CA . LEU A 1 187 ? 2.303 -0.161 6.092 1.00 95.50 187 LEU A CA 1
ATOM 1482 C C . LEU A 1 187 ? 3.179 -0.418 4.865 1.00 95.50 187 LEU A C 1
ATOM 1484 O O . LEU A 1 187 ? 2.865 0.031 3.755 1.00 95.50 187 LEU A O 1
ATOM 1488 N N . ARG A 1 188 ? 4.303 -1.106 5.070 1.00 92.88 188 ARG A N 1
ATOM 1489 C CA . ARG A 1 188 ? 5.380 -1.248 4.089 1.00 92.88 188 ARG A CA 1
ATOM 1490 C C . ARG A 1 188 ? 5.726 -2.713 3.872 1.00 92.88 188 ARG A C 1
ATOM 1492 O O . ARG A 1 188 ? 5.904 -3.448 4.833 1.00 92.88 188 ARG A O 1
ATOM 1499 N N . HIS A 1 189 ? 5.880 -3.089 2.608 1.00 89.50 189 HIS A N 1
ATOM 1500 C CA . HIS A 1 189 ? 6.410 -4.389 2.204 1.00 89.50 189 HIS A CA 1
ATOM 1501 C C . HIS A 1 189 ? 7.528 -4.157 1.187 1.00 89.50 189 HIS A C 1
ATOM 1503 O O . HIS A 1 189 ? 7.286 -3.620 0.106 1.00 89.50 189 HIS A O 1
ATOM 1509 N N . GLY A 1 190 ? 8.762 -4.458 1.575 1.00 86.00 190 GLY A N 1
ATOM 1510 C CA . GLY A 1 190 ? 9.936 -4.460 0.710 1.00 86.00 190 GLY A CA 1
ATOM 1511 C C . GLY A 1 190 ? 10.150 -5.835 0.091 1.00 86.00 190 GLY A C 1
ATOM 1512 O O . GLY A 1 190 ? 9.793 -6.832 0.698 1.00 86.00 190 GLY A O 1
ATOM 1513 N N . PHE A 1 191 ? 10.751 -5.878 -1.087 1.00 78.69 191 PHE A N 1
ATOM 1514 C CA . PHE A 1 191 ? 11.081 -7.087 -1.832 1.00 78.69 191 PHE A CA 1
ATOM 1515 C C . PHE A 1 191 ? 12.520 -6.957 -2.269 1.00 78.69 191 PHE A C 1
ATOM 1517 O O . PHE A 1 191 ? 12.847 -6.020 -3.002 1.00 78.69 191 PHE A O 1
ATOM 1524 N N . GLU A 1 192 ? 13.375 -7.857 -1.809 1.00 75.50 192 GLU A N 1
ATOM 1525 C CA . GLU A 1 192 ? 14.741 -7.919 -2.306 1.00 75.50 192 GLU A CA 1
ATOM 1526 C C . GLU A 1 192 ? 14.743 -8.716 -3.600 1.00 75.50 192 GLU A C 1
ATOM 1528 O O . GLU A 1 192 ? 14.140 -9.781 -3.714 1.00 75.50 192 GLU A O 1
ATOM 1533 N N . THR A 1 193 ? 15.363 -8.153 -4.626 1.00 72.19 193 THR A N 1
ATOM 1534 C CA . THR A 1 193 ? 15.399 -8.778 -5.940 1.00 72.19 193 THR A CA 1
ATOM 1535 C C . THR A 1 193 ? 16.661 -8.358 -6.665 1.00 72.19 193 THR A C 1
ATOM 1537 O O . THR A 1 193 ? 17.225 -7.321 -6.354 1.00 72.19 193 THR A O 1
ATOM 1540 N N . LEU A 1 194 ? 17.125 -9.140 -7.632 1.00 77.81 194 LEU A N 1
ATOM 1541 C CA . LEU A 1 194 ? 18.217 -8.745 -8.514 1.00 77.81 194 LEU A CA 1
ATOM 1542 C C . LEU A 1 194 ? 17.781 -9.021 -9.943 1.00 77.81 194 LEU A C 1
ATOM 1544 O O . LEU A 1 194 ? 17.941 -10.120 -10.465 1.00 77.81 194 LEU A O 1
ATOM 1548 N N . LEU A 1 195 ? 17.200 -8.005 -10.572 1.00 84.81 195 LEU A N 1
ATOM 1549 C CA . LEU A 1 195 ? 16.669 -8.106 -11.927 1.00 84.81 195 LEU A CA 1
ATOM 1550 C C . LEU A 1 195 ? 17.355 -7.107 -12.835 1.00 84.81 195 LEU A C 1
ATOM 1552 O O . LEU A 1 195 ? 17.644 -5.983 -12.433 1.00 84.81 195 LEU A O 1
ATOM 1556 N N . LYS A 1 196 ? 17.579 -7.504 -14.085 1.00 90.62 196 LYS A N 1
ATOM 1557 C CA . LYS A 1 196 ? 18.027 -6.612 -15.152 1.00 90.62 196 LYS A CA 1
ATOM 1558 C C . LYS A 1 196 ? 16.912 -6.503 -16.183 1.00 90.62 196 LYS A C 1
ATOM 1560 O O . LYS A 1 196 ? 16.636 -7.471 -16.885 1.00 90.62 196 LYS A O 1
ATOM 1565 N N . LEU A 1 197 ? 16.298 -5.329 -16.292 1.00 90.69 197 LEU A N 1
ATOM 1566 C CA . LEU A 1 197 ? 15.289 -5.048 -17.304 1.00 90.69 197 LEU A CA 1
ATOM 1567 C C . LEU A 1 197 ? 15.943 -4.425 -18.536 1.00 90.69 197 LEU A C 1
ATOM 1569 O O . LEU A 1 197 ? 16.637 -3.411 -18.458 1.00 90.69 197 LEU A O 1
ATOM 1573 N N . GLN A 1 198 ? 15.705 -5.058 -19.679 1.00 95.50 198 GLN A N 1
ATOM 1574 C CA . GLN A 1 198 ? 15.973 -4.493 -20.999 1.00 95.50 198 GLN A CA 1
ATOM 1575 C C . GLN A 1 198 ? 14.819 -3.573 -21.415 1.00 95.50 198 GLN A C 1
ATOM 1577 O O . GLN A 1 198 ? 13.795 -3.509 -20.733 1.00 95.50 198 GLN A O 1
ATOM 1582 N N . LYS A 1 199 ? 14.958 -2.878 -22.547 1.00 96.75 199 LYS A N 1
ATOM 1583 C CA . LYS A 1 199 ? 13.856 -2.114 -23.142 1.00 96.75 199 LYS A CA 1
ATOM 1584 C C . LYS A 1 199 ? 12.621 -2.997 -23.348 1.00 96.75 199 LYS A C 1
ATOM 1586 O O . LYS A 1 199 ? 12.713 -4.060 -23.954 1.00 96.75 199 LYS A O 1
ATOM 1591 N N . GLY A 1 200 ? 11.473 -2.532 -22.872 1.00 94.38 200 GLY A N 1
ATOM 1592 C CA . GLY A 1 200 ? 10.207 -3.264 -22.880 1.00 94.38 200 GLY A CA 1
ATOM 1593 C C . GLY A 1 200 ? 10.118 -4.369 -21.824 1.00 94.38 200 GLY A C 1
ATOM 1594 O O . GLY A 1 200 ? 9.080 -5.011 -21.730 1.00 94.38 200 GLY A O 1
ATOM 1595 N N . GLY A 1 201 ? 11.170 -4.589 -21.030 1.00 91.94 201 GLY A N 1
ATOM 1596 C CA . GLY A 1 201 ? 11.192 -5.593 -19.975 1.00 91.94 201 GLY A CA 1
ATOM 1597 C C . GLY A 1 201 ? 10.248 -5.225 -18.837 1.00 91.94 201 GLY A C 1
ATOM 1598 O O . GLY A 1 201 ? 10.205 -4.069 -18.403 1.00 91.94 201 GLY A O 1
ATOM 1599 N N . GLU A 1 202 ? 9.523 -6.225 -18.344 1.00 93.38 202 GLU A N 1
ATOM 1600 C CA . GLU A 1 202 ? 8.525 -6.082 -17.289 1.00 93.38 202 GLU A CA 1
ATOM 1601 C C . GLU A 1 202 ? 8.861 -6.959 -16.080 1.00 93.38 202 GLU A C 1
ATOM 1603 O O . GLU A 1 202 ? 9.448 -8.032 -16.212 1.00 93.38 202 GLU A O 1
ATOM 1608 N N . VAL A 1 203 ? 8.467 -6.504 -14.892 1.00 86.19 203 VAL A N 1
ATOM 1609 C CA . VAL A 1 203 ? 8.524 -7.286 -13.655 1.00 86.19 203 VAL A CA 1
ATOM 1610 C C . VAL A 1 203 ? 7.255 -7.075 -12.842 1.00 86.19 203 VAL A C 1
ATOM 1612 O O . VAL A 1 203 ? 6.858 -5.943 -12.550 1.00 86.19 203 VAL A O 1
ATOM 1615 N N . THR A 1 204 ? 6.636 -8.180 -12.432 1.00 85.69 204 THR A N 1
ATOM 1616 C CA . THR A 1 204 ? 5.636 -8.169 -11.365 1.00 85.69 204 THR A CA 1
ATOM 1617 C C . THR A 1 204 ? 6.352 -8.222 -10.027 1.00 85.69 204 THR A C 1
ATOM 1619 O O . THR A 1 204 ? 7.067 -9.172 -9.734 1.00 85.69 204 THR A O 1
ATOM 1622 N N . VAL A 1 205 ? 6.153 -7.188 -9.218 1.00 75.56 205 VAL A N 1
ATOM 1623 C CA . VAL A 1 205 ? 6.802 -7.049 -7.909 1.00 75.56 205 VAL A CA 1
ATOM 1624 C C . VAL A 1 205 ? 6.230 -8.049 -6.910 1.00 75.56 205 VAL A C 1
ATOM 1626 O O . VAL A 1 205 ? 6.951 -8.512 -6.033 1.00 75.56 205 VAL A O 1
ATOM 1629 N N . GLY A 1 206 ? 4.933 -8.351 -7.052 1.00 75.19 206 GLY A N 1
ATOM 1630 C CA . GLY A 1 206 ? 4.177 -9.098 -6.065 1.00 75.19 206 GLY A CA 1
ATOM 1631 C C . GLY A 1 206 ? 2.746 -8.636 -5.842 1.00 75.19 206 GLY A C 1
ATOM 1632 O O . GLY A 1 206 ? 2.315 -7.642 -6.432 1.00 75.19 206 GLY A O 1
ATOM 1633 N N . THR A 1 207 ? 2.051 -9.321 -4.929 1.00 85.81 207 THR A N 1
ATOM 1634 C CA . THR A 1 207 ? 0.694 -8.974 -4.494 1.00 85.81 207 THR A CA 1
ATOM 1635 C C . THR A 1 207 ? 0.682 -8.533 -3.026 1.00 85.81 207 THR A C 1
ATOM 1637 O O . THR A 1 207 ? 0.832 -9.358 -2.128 1.00 85.81 207 THR A O 1
ATOM 1640 N N . GLN A 1 208 ? 0.403 -7.255 -2.764 1.00 89.81 208 GLN A N 1
ATOM 1641 C CA . GLN A 1 208 ? 0.042 -6.782 -1.424 1.00 89.81 208 GLN A CA 1
ATOM 1642 C C . GLN A 1 208 ? -1.453 -7.027 -1.182 1.00 89.81 208 GLN A C 1
ATOM 1644 O O . GLN A 1 208 ? -2.286 -6.629 -1.996 1.00 89.81 208 GLN A O 1
ATOM 1649 N N . VAL A 1 209 ? -1.807 -7.654 -0.065 1.00 92.88 209 VAL A N 1
ATOM 1650 C CA . VAL A 1 209 ? -3.198 -7.870 0.352 1.00 92.88 209 VAL A CA 1
ATOM 1651 C C . VAL A 1 209 ? -3.465 -7.005 1.571 1.00 92.88 209 VAL A C 1
ATOM 1653 O O . VAL A 1 209 ? -2.665 -6.966 2.496 1.00 92.88 209 VAL A O 1
ATOM 1656 N N . ILE A 1 210 ? -4.569 -6.271 1.566 1.00 95.12 210 ILE A N 1
ATOM 1657 C CA . ILE A 1 210 ? -4.966 -5.373 2.647 1.00 95.12 210 ILE A CA 1
ATOM 1658 C C . ILE A 1 210 ? -6.390 -5.734 3.028 1.00 95.12 210 ILE A C 1
ATOM 1660 O O . ILE A 1 210 ? -7.256 -5.781 2.162 1.00 95.12 210 ILE A O 1
ATOM 1664 N N . GLU A 1 211 ? -6.654 -5.979 4.300 1.00 95.50 211 GLU A N 1
ATOM 1665 C CA . GLU A 1 211 ? -7.991 -6.269 4.798 1.00 95.50 211 GLU A CA 1
ATOM 1666 C C . GLU A 1 211 ? -8.361 -5.306 5.917 1.00 95.50 211 GLU A C 1
ATOM 1668 O O . GLU A 1 211 ? -7.565 -5.011 6.809 1.00 95.50 211 GLU A O 1
ATOM 1673 N N . ILE A 1 212 ? -9.585 -4.792 5.856 1.00 96.12 212 ILE A N 1
ATOM 1674 C CA . ILE A 1 212 ? -10.139 -3.965 6.918 1.00 96.12 212 ILE A CA 1
ATOM 1675 C C . ILE A 1 212 ? -11.075 -4.824 7.767 1.00 96.12 212 ILE A C 1
ATOM 1677 O O . ILE A 1 212 ? -12.075 -5.352 7.286 1.00 96.12 212 ILE A O 1
ATOM 1681 N N . ILE A 1 213 ? -10.758 -4.949 9.048 1.00 94.94 213 ILE A N 1
ATOM 1682 C CA . ILE A 1 213 ? -11.427 -5.868 9.968 1.00 94.94 213 ILE A CA 1
ATOM 1683 C C . ILE A 1 213 ? -12.198 -5.040 10.987 1.00 94.94 213 ILE A C 1
ATOM 1685 O O . ILE A 1 213 ? -11.611 -4.256 11.726 1.00 94.94 213 ILE A O 1
ATOM 1689 N N . SER A 1 214 ? -13.520 -5.191 11.017 1.00 94.00 214 SER A N 1
ATOM 1690 C CA . SER A 1 214 ? -14.369 -4.582 12.044 1.00 94.00 214 SER A CA 1
ATOM 1691 C C . SER A 1 214 ? -14.481 -5.513 13.249 1.00 94.00 214 SER A C 1
ATOM 1693 O O . SER A 1 214 ? -14.723 -6.710 13.087 1.00 94.00 214 SER A O 1
ATOM 1695 N N . GLY A 1 215 ? -14.344 -4.956 14.444 1.00 93.50 215 GLY A N 1
ATOM 1696 C CA . GLY A 1 215 ? -14.355 -5.684 15.704 1.00 93.50 215 GLY A CA 1
ATOM 1697 C C . GLY A 1 215 ? -13.272 -5.207 16.668 1.00 93.50 215 GLY A C 1
ATOM 1698 O O . GLY A 1 215 ? -12.434 -4.363 16.350 1.00 93.50 215 GLY A O 1
ATOM 1699 N N . ASP A 1 216 ? -13.345 -5.723 17.883 1.00 93.12 216 ASP A N 1
ATOM 1700 C CA . ASP A 1 216 ? -12.327 -5.552 18.915 1.00 93.12 216 ASP A CA 1
ATOM 17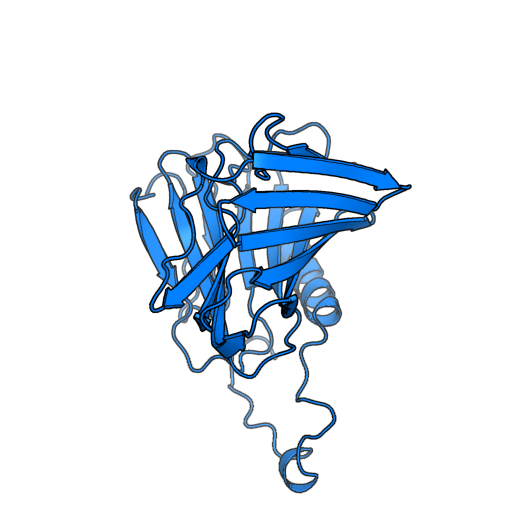01 C C . ASP A 1 216 ? -11.130 -6.491 18.687 1.00 93.12 216 ASP A C 1
ATOM 1703 O O . ASP A 1 216 ? -10.992 -7.122 17.636 1.00 93.12 216 ASP A O 1
ATOM 1707 N N . GLU A 1 217 ? -10.222 -6.535 19.662 1.00 88.69 217 GLU A N 1
ATOM 1708 C CA . GLU A 1 217 ? -8.993 -7.324 19.584 1.00 88.69 217 GLU A CA 1
ATOM 1709 C C . GLU A 1 217 ? -9.260 -8.829 19.462 1.00 88.69 217 GLU A C 1
ATOM 1711 O O . GLU A 1 217 ? -8.555 -9.499 18.715 1.00 88.69 217 GLU A O 1
ATOM 1716 N N . GLU A 1 218 ? -10.296 -9.353 20.120 1.00 89.25 218 GLU A N 1
ATOM 1717 C CA . GLU A 1 218 ? -10.681 -10.765 20.002 1.00 89.25 218 GLU A CA 1
ATOM 1718 C C . GLU A 1 218 ? -11.051 -11.092 18.552 1.00 89.25 218 GLU A C 1
ATOM 1720 O O . GLU A 1 218 ? -10.491 -11.999 17.932 1.00 89.25 218 GLU A O 1
ATOM 1725 N N . ARG A 1 219 ? -11.904 -10.255 17.948 1.00 90.44 219 ARG A N 1
ATOM 1726 C CA . ARG A 1 219 ? -12.280 -10.419 16.543 1.00 90.44 219 ARG A CA 1
ATOM 1727 C C . ARG A 1 219 ? -11.108 -10.219 15.582 1.00 90.44 219 ARG A C 1
ATOM 1729 O O . ARG A 1 219 ? -11.077 -10.861 14.529 1.00 90.44 219 ARG A O 1
ATOM 1736 N N . LEU A 1 220 ? -10.178 -9.321 15.910 1.00 90.62 220 LEU A N 1
ATOM 1737 C CA . LEU A 1 220 ? -8.948 -9.112 15.149 1.00 90.62 220 LEU A CA 1
ATOM 1738 C C . LEU A 1 220 ? -8.089 -10.379 15.149 1.00 90.62 220 LEU A C 1
ATOM 1740 O O . LEU A 1 220 ? -7.686 -10.806 14.072 1.00 90.62 220 LEU A O 1
ATOM 1744 N N . CYS A 1 221 ? -7.857 -10.998 16.308 1.00 86.75 221 CYS A N 1
ATOM 1745 C CA . CYS A 1 221 ? -7.087 -12.239 16.420 1.00 86.75 221 CYS A CA 1
ATOM 1746 C C . CYS A 1 221 ? -7.690 -13.357 15.556 1.00 86.75 221 CYS A C 1
ATOM 1748 O O . CYS A 1 221 ? -6.993 -13.922 14.713 1.00 86.75 221 CYS A O 1
ATOM 1750 N N . ASP A 1 222 ? -9.001 -13.589 15.661 1.00 86.56 222 ASP A N 1
ATOM 1751 C CA . ASP A 1 222 ? -9.705 -14.574 14.829 1.00 86.56 222 ASP A CA 1
ATOM 1752 C C . ASP A 1 222 ? -9.567 -14.293 13.327 1.00 86.56 222 ASP A C 1
ATOM 1754 O O . ASP A 1 222 ? -9.537 -15.201 12.493 1.00 86.56 222 ASP A O 1
ATOM 1758 N N . ALA A 1 223 ? -9.595 -13.015 12.952 1.00 88.88 223 ALA A N 1
ATOM 1759 C CA . ALA A 1 223 ? -9.515 -12.602 11.561 1.00 88.88 223 ALA A CA 1
ATOM 1760 C C . ALA A 1 223 ? -8.090 -12.661 11.010 1.00 88.88 223 ALA A C 1
ATOM 1762 O O . ALA A 1 223 ? -7.940 -12.918 9.820 1.00 88.88 223 ALA A O 1
ATOM 1763 N N . LEU A 1 224 ? -7.065 -12.481 11.847 1.00 86.12 224 LEU A N 1
ATOM 1764 C CA . LEU A 1 224 ? -5.665 -12.598 11.445 1.00 86.12 224 LEU A CA 1
ATOM 1765 C C . LEU A 1 224 ? -5.309 -14.020 11.009 1.00 86.12 224 LEU A C 1
ATOM 1767 O O . LEU A 1 224 ? -4.617 -14.165 10.005 1.00 86.12 224 LEU A O 1
ATOM 1771 N N . ALA A 1 225 ? -5.838 -15.046 11.683 1.00 79.88 225 ALA A N 1
ATOM 1772 C CA . ALA A 1 225 ? -5.659 -16.438 11.262 1.00 79.88 225 ALA A CA 1
ATOM 1773 C C . ALA A 1 225 ? -6.185 -16.655 9.831 1.00 79.88 225 ALA A C 1
ATOM 1775 O O . ALA A 1 225 ? -5.432 -17.011 8.929 1.00 79.88 225 ALA A O 1
ATOM 1776 N N . ARG A 1 226 ? -7.449 -16.281 9.585 1.00 83.62 226 ARG A N 1
ATOM 1777 C CA . ARG A 1 226 ? -8.064 -16.367 8.246 1.00 83.62 226 ARG A CA 1
ATOM 1778 C C . ARG A 1 226 ? -7.373 -15.485 7.208 1.00 83.62 226 ARG A C 1
ATOM 1780 O O . ARG A 1 226 ? -7.387 -15.801 6.022 1.00 83.62 226 ARG A O 1
ATOM 1787 N N . PHE A 1 227 ? -6.844 -14.337 7.624 1.00 86.69 227 PHE A N 1
ATOM 1788 C CA . PHE A 1 227 ? -6.099 -13.448 6.743 1.00 86.69 227 PHE A CA 1
ATOM 1789 C C . PHE A 1 227 ? -4.794 -14.108 6.300 1.00 86.69 227 PHE A C 1
ATOM 1791 O O . PHE A 1 227 ? -4.499 -14.078 5.107 1.00 86.69 227 PHE A O 1
ATOM 1798 N N . SER A 1 228 ? -4.063 -14.744 7.221 1.00 80.00 228 SER A N 1
ATOM 1799 C CA . SER A 1 228 ? -2.829 -15.465 6.897 1.00 80.00 228 SER A CA 1
ATOM 1800 C C . SER A 1 228 ? -3.060 -16.560 5.858 1.00 80.00 228 SER A C 1
ATOM 1802 O O . SER A 1 228 ? -2.350 -16.597 4.854 1.00 80.00 228 SER A O 1
ATOM 1804 N N . ASP A 1 229 ? -4.127 -17.351 6.009 1.00 77.88 229 ASP A N 1
ATOM 1805 C CA . ASP A 1 229 ? -4.487 -18.399 5.042 1.00 77.88 229 ASP A CA 1
ATOM 1806 C C . ASP A 1 229 ? -4.639 -17.850 3.610 1.00 77.88 229 ASP A C 1
ATOM 1808 O O . ASP A 1 229 ? -4.369 -18.530 2.623 1.00 77.88 229 ASP A O 1
ATOM 1812 N N . THR A 1 230 ? -5.060 -16.588 3.467 1.00 78.06 230 THR A N 1
ATOM 1813 C CA . THR A 1 230 ? -5.291 -15.966 2.151 1.00 78.06 230 THR A CA 1
ATOM 1814 C C . THR A 1 230 ? -4.021 -15.478 1.463 1.00 78.06 230 THR A C 1
ATOM 1816 O O . THR A 1 230 ? -4.057 -15.150 0.272 1.00 78.06 230 THR A O 1
ATOM 1819 N N . LEU A 1 231 ? -2.914 -15.405 2.200 1.00 76.81 231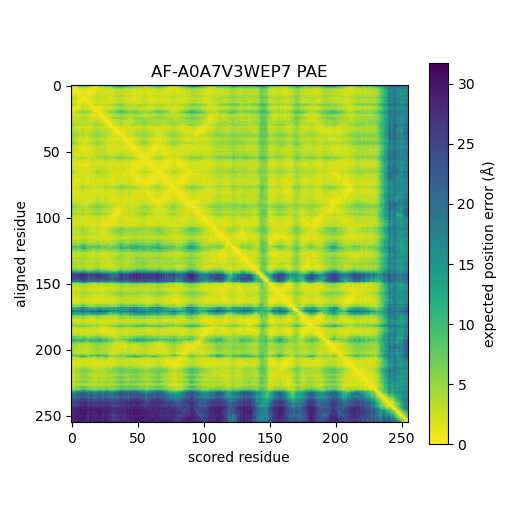 LEU A N 1
ATOM 1820 C CA . LEU A 1 231 ? -1.618 -14.991 1.679 1.00 76.81 231 LEU A CA 1
ATOM 1821 C C . LEU A 1 231 ? -0.868 -16.144 0.996 1.00 76.81 231 LEU A C 1
ATOM 1823 O O . LEU A 1 231 ? 0.164 -15.884 0.383 1.00 76.81 231 LEU A O 1
ATOM 1827 N N . ASP A 1 232 ? -1.413 -17.369 1.040 1.00 64.44 232 ASP A N 1
ATOM 1828 C CA . ASP A 1 232 ? -0.770 -18.589 0.527 1.00 64.44 232 ASP A CA 1
ATOM 1829 C C . ASP A 1 232 ? 0.624 -18.776 1.148 1.00 64.44 232 ASP A C 1
ATOM 1831 O O . ASP A 1 232 ? 1.620 -19.043 0.476 1.00 64.44 232 ASP A O 1
ATOM 1835 N N . ASN A 1 233 ? 0.698 -18.535 2.462 1.00 58.22 233 ASN A N 1
ATOM 1836 C CA . ASN A 1 233 ? 1.916 -18.691 3.237 1.00 58.22 233 ASN A CA 1
ATOM 1837 C C . ASN A 1 233 ? 2.234 -20.185 3.339 1.00 58.22 233 ASN A C 1
ATOM 1839 O O . ASN A 1 233 ? 1.677 -20.916 4.151 1.00 58.22 233 ASN A O 1
ATOM 1843 N N . GLY A 1 234 ? 3.122 -20.638 2.464 1.00 47.44 234 GLY A N 1
ATOM 1844 C CA . GLY A 1 234 ? 3.648 -21.990 2.444 1.00 47.44 234 GLY A CA 1
ATOM 1845 C C . GLY A 1 234 ? 4.995 -22.020 1.729 1.00 47.44 234 GLY A C 1
ATOM 1846 O O . GLY A 1 234 ? 5.336 -21.086 0.994 1.00 47.44 234 GLY A O 1
ATOM 1847 N N . PRO A 1 235 ? 5.808 -23.068 1.938 1.00 45.75 235 PRO A N 1
ATOM 1848 C CA . PRO A 1 235 ? 7.018 -23.244 1.153 1.00 45.75 235 PRO A CA 1
ATOM 1849 C C . PRO A 1 235 ? 6.669 -23.269 -0.348 1.00 45.75 235 PRO A C 1
ATOM 1851 O O . PRO A 1 235 ? 5.618 -23.802 -0.713 1.00 45.75 235 PRO A O 1
ATOM 1854 N N . PRO A 1 236 ? 7.542 -22.747 -1.230 1.00 49.47 236 PRO A N 1
ATOM 1855 C CA . PRO A 1 236 ? 7.358 -22.852 -2.673 1.00 49.47 236 PRO A CA 1
ATOM 1856 C C . PRO A 1 236 ? 7.021 -24.289 -3.099 1.00 49.47 236 PRO A C 1
ATOM 1858 O O . PRO A 1 236 ? 7.539 -25.252 -2.527 1.00 49.47 236 PRO A O 1
ATOM 1861 N N . ALA A 1 237 ? 6.169 -24.459 -4.112 1.00 53.19 237 ALA A N 1
ATOM 1862 C CA . ALA A 1 237 ? 5.739 -25.789 -4.562 1.00 53.19 237 ALA A CA 1
ATOM 1863 C C . ALA A 1 237 ? 6.916 -26.703 -4.985 1.00 53.19 237 ALA A C 1
ATOM 1865 O O . ALA A 1 237 ? 6.819 -27.934 -4.918 1.00 53.19 237 ALA A O 1
ATOM 1866 N N . ASP A 1 238 ? 8.039 -26.098 -5.380 1.00 51.69 238 ASP A N 1
ATOM 1867 C CA . ASP A 1 238 ? 9.301 -26.722 -5.776 1.00 51.69 238 ASP A CA 1
ATOM 1868 C C . ASP A 1 238 ? 10.276 -26.981 -4.610 1.00 51.69 238 ASP A C 1
ATOM 1870 O O . ASP A 1 238 ? 11.425 -27.363 -4.843 1.00 51.69 238 ASP A O 1
ATOM 1874 N N . LEU A 1 239 ? 9.838 -26.848 -3.350 1.00 46.97 239 LEU A N 1
ATOM 1875 C CA . LEU A 1 239 ? 10.650 -27.215 -2.189 1.00 46.97 239 LEU A CA 1
ATOM 1876 C C . LEU A 1 239 ? 11.152 -28.672 -2.332 1.00 46.97 239 LEU A C 1
ATOM 1878 O O . LEU A 1 239 ? 10.334 -29.573 -2.529 1.00 46.97 239 LEU A O 1
ATOM 1882 N N . PRO A 1 240 ? 12.466 -28.955 -2.221 1.00 51.00 240 PRO A N 1
ATOM 1883 C CA . PRO A 1 240 ? 12.987 -30.320 -2.299 1.00 51.00 240 PRO A CA 1
ATOM 1884 C C . PRO A 1 240 ? 12.290 -31.250 -1.294 1.00 51.00 240 PRO A C 1
ATOM 1886 O O . PRO A 1 240 ? 12.142 -30.871 -0.136 1.00 51.00 240 PRO A O 1
ATOM 1889 N N . GLU A 1 241 ? 11.914 -32.476 -1.686 1.00 55.41 241 GLU A N 1
ATOM 1890 C CA . GLU A 1 241 ? 11.149 -33.410 -0.826 1.00 55.41 241 GLU A CA 1
ATOM 1891 C C . GLU A 1 241 ? 11.752 -33.608 0.570 1.00 55.41 241 GLU A C 1
ATOM 1893 O O . GLU A 1 241 ? 11.027 -33.660 1.558 1.00 55.41 241 GLU A O 1
ATOM 1898 N N . ARG A 1 242 ? 13.085 -33.616 0.677 1.00 47.84 242 ARG A N 1
ATOM 1899 C CA . ARG A 1 242 ? 13.803 -33.725 1.959 1.00 47.84 242 ARG A CA 1
ATOM 1900 C C . ARG A 1 242 ? 13.536 -32.578 2.946 1.00 47.84 242 ARG A C 1
ATOM 1902 O O . ARG A 1 242 ? 13.829 -32.722 4.124 1.00 47.84 242 ARG A O 1
ATOM 1909 N N . LEU A 1 243 ? 13.028 -31.443 2.466 1.00 47.78 243 LEU A N 1
ATOM 1910 C CA . LEU A 1 243 ? 12.602 -30.298 3.273 1.00 47.78 243 LEU A CA 1
ATOM 1911 C C . LEU A 1 243 ? 11.076 -30.262 3.464 1.00 47.78 243 LEU A C 1
ATOM 1913 O O . LEU A 1 243 ? 10.612 -29.566 4.358 1.00 47.78 243 LEU A O 1
ATOM 1917 N N . LYS A 1 244 ? 10.291 -31.040 2.696 1.00 48.56 244 L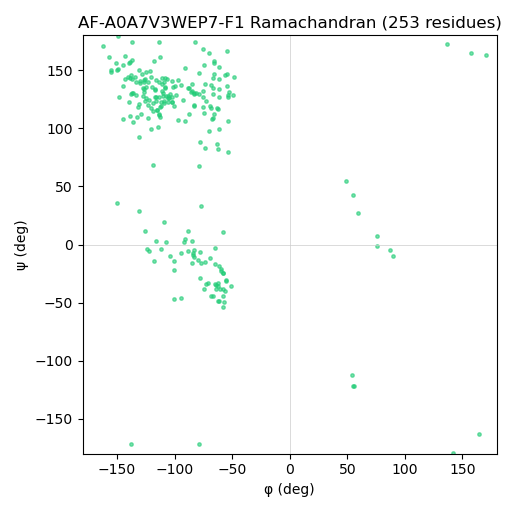YS A N 1
ATOM 1918 C CA . LYS A 1 244 ? 8.817 -31.100 2.810 1.00 48.56 244 LYS A CA 1
ATOM 1919 C C . LYS A 1 244 ? 8.318 -31.775 4.099 1.00 48.56 244 LYS A C 1
ATOM 1921 O O . LYS A 1 244 ? 7.137 -31.679 4.403 1.00 48.56 244 LYS A O 1
ATOM 1926 N N . GLY A 1 245 ? 9.201 -32.437 4.852 1.00 40.84 245 GLY A N 1
ATOM 1927 C CA . GLY A 1 245 ? 8.934 -32.960 6.204 1.00 40.84 245 GLY A CA 1
ATOM 1928 C C . GLY A 1 245 ? 9.791 -32.317 7.300 1.00 40.84 245 GLY A C 1
ATOM 1929 O O . GLY A 1 245 ? 9.723 -32.729 8.453 1.00 40.84 245 GLY A O 1
ATOM 1930 N N . GLY A 1 246 ? 10.622 -31.337 6.935 1.00 34.62 246 GLY A N 1
ATOM 1931 C CA . GLY A 1 246 ? 11.533 -30.632 7.826 1.00 34.62 246 GLY A CA 1
ATOM 1932 C C . GLY A 1 246 ? 11.182 -29.156 7.862 1.00 34.62 246 GLY A C 1
ATOM 1933 O O . GLY A 1 246 ? 11.949 -28.330 7.370 1.00 34.62 246 GLY A O 1
ATOM 1934 N N . SER A 1 247 ? 10.030 -28.821 8.436 1.00 37.19 247 SER A N 1
ATOM 1935 C CA . SER A 1 247 ? 9.795 -27.456 8.884 1.00 37.19 247 SER A CA 1
ATOM 1936 C C . SER A 1 247 ? 10.740 -27.217 10.057 1.00 37.19 247 SER A C 1
ATOM 1938 O O . SER A 1 247 ? 10.553 -27.764 11.145 1.00 37.19 247 SER A O 1
ATOM 1940 N N . LEU A 1 248 ? 11.782 -26.411 9.848 1.00 33.84 248 LEU A N 1
ATOM 1941 C CA . LEU A 1 248 ? 12.315 -25.608 10.943 1.00 33.84 248 LEU A CA 1
ATOM 1942 C C . LEU A 1 248 ? 11.162 -24.676 11.305 1.00 33.84 248 LEU A C 1
ATOM 1944 O O . LEU A 1 248 ? 11.020 -23.609 10.718 1.00 33.84 248 LEU A O 1
ATOM 1948 N N . TYR A 1 249 ? 10.280 -25.154 12.183 1.00 34.06 249 TYR A N 1
ATOM 1949 C CA . TYR A 1 249 ? 9.353 -24.298 12.891 1.00 34.06 249 TYR A CA 1
ATOM 1950 C C . TYR A 1 249 ? 10.229 -23.238 13.544 1.00 34.06 249 TYR A C 1
ATOM 1952 O O . TYR A 1 249 ? 10.965 -23.520 14.494 1.00 34.06 249 TYR A O 1
ATOM 1960 N N . GLU A 1 250 ? 10.202 -22.027 13.002 1.00 34.94 250 GLU A N 1
ATOM 1961 C CA . GLU A 1 250 ? 10.488 -20.875 13.827 1.00 34.94 250 GLU A CA 1
ATOM 1962 C C . GLU A 1 250 ? 9.391 -20.918 14.890 1.00 34.94 250 GLU A C 1
ATOM 1964 O O . GLU A 1 250 ? 8.224 -20.659 14.613 1.00 34.94 250 GLU A O 1
ATOM 1969 N N . LEU A 1 251 ? 9.741 -21.441 16.068 1.00 31.14 251 LEU A N 1
ATOM 1970 C CA . LEU A 1 251 ? 8.866 -21.529 17.229 1.00 31.14 251 LEU A CA 1
ATOM 1971 C C . LEU A 1 251 ? 8.497 -20.098 17.634 1.00 31.14 251 LEU A C 1
ATOM 1973 O O . LEU A 1 251 ? 9.117 -19.512 18.518 1.00 31.14 251 LEU A O 1
ATOM 1977 N N . HIS A 1 252 ? 7.503 -19.526 16.965 1.00 33.66 252 HIS A N 1
ATOM 1978 C CA . HIS A 1 252 ? 6.817 -18.325 17.401 1.00 33.66 252 HIS A CA 1
ATOM 1979 C C . HIS A 1 252 ? 5.559 -18.756 18.176 1.00 33.66 252 HIS A C 1
ATOM 1981 O O . HIS A 1 252 ? 4.887 -19.708 17.781 1.00 33.66 252 HIS A O 1
ATOM 1987 N N . PRO A 1 253 ? 5.245 -18.121 19.320 1.00 28.02 253 PRO A N 1
ATOM 1988 C CA . PRO A 1 253 ? 4.431 -18.711 20.388 1.00 28.02 253 PRO A CA 1
ATOM 1989 C C . PRO A 1 253 ? 2.913 -18.748 20.135 1.00 28.02 253 PRO A C 1
ATOM 1991 O O . PRO A 1 253 ? 2.145 -18.637 21.086 1.00 28.02 253 PRO A O 1
ATOM 1994 N N . TRP A 1 254 ? 2.458 -18.914 18.892 1.00 28.53 254 TRP A N 1
ATOM 1995 C CA . TRP A 1 254 ? 1.024 -19.008 18.593 1.00 28.53 254 TRP A CA 1
ATOM 1996 C C . TRP A 1 254 ? 0.527 -20.372 18.110 1.00 28.53 254 TRP A C 1
ATOM 1998 O O . TRP A 1 254 ? -0.688 -20.547 18.089 1.00 28.53 254 TRP A O 1
ATOM 2008 N N . GLY A 1 255 ? 1.419 -21.354 17.919 1.00 30.11 255 GLY A N 1
ATOM 2009 C CA . GLY A 1 255 ? 1.028 -22.744 17.650 1.00 30.11 255 GLY A CA 1
ATOM 2010 C C . GLY A 1 255 ? 0.589 -23.001 16.218 1.00 30.11 255 GLY A C 1
ATOM 2011 O O . GLY A 1 255 ? -0.150 -22.168 15.655 1.00 30.11 255 GLY A O 1
#

Secondary structure (DSSP, 8-state):
--EEEEE-TTT--EEEEEETTEE-EEE----EEEEEESSPPPPTTT-EEEEEEEETTEEEEEEEETTEEEEEEEEEETTEEEEEEEEEE--SS-EEEEEEEEE--EE-S-S-TT-EEE-TTSSS---EEGGG--TT-EEE--S-S--TT-EEEEEETTTTEEEEEEEE--SS-EEEEEEEETTEEEEEEEEEEEEEE-TTEEEEEEEEEEEEEES-HHHHHHHHHHHHHTTT-S--TT--GGGTT-------TT-